Protein AF-A0A813DK72-F1 (afdb_monomer_lite)

Secondary structure (DSSP, 8-state):
-HHHHHHHHHHHHHHHHTS-PPTT-EEEEE-SSEEEEEE---TT-PPEEEE-SS--TTS---EEEE-HHHHHHHSTTS--EEEEEEEPPHHHHHHHHHHTSPP--SSS-PPPPP--SS--EEEEEE-TTSPBPPTT---SSPEEEE--TT--TT----EEETTTTEEE-TTB-PPPSPTHHHHHHHH-GGGGG---TT-SS-HHHHHHHTT-HHHHHHHHHHS---TTPBPTTS-BHHHHHHHTT-HHHHHHHHHHS---HHHHHHHHHHSSS--S-----PPP---PPPP-----------EEE-SS---

Structure (mmCIF, N/CA/C/O backbone):
data_AF-A0A813DK72-F1
#
_entry.id   AF-A0A813DK72-F1
#
loop_
_atom_site.group_PDB
_atom_site.id
_atom_site.type_symbol
_atom_site.label_atom_id
_atom_site.label_alt_id
_atom_site.label_comp_id
_atom_site.label_asym_id
_atom_site.label_entity_id
_atom_site.label_seq_id
_atom_site.pdbx_PDB_ins_code
_atom_site.Cartn_x
_atom_site.Cartn_y
_atom_site.Cartn_z
_atom_site.occupancy
_atom_site.B_iso_or_equiv
_atom_site.auth_seq_id
_atom_site.auth_comp_id
_atom_site.auth_asym_id
_atom_site.auth_atom_id
_atom_site.pdbx_PDB_model_num
ATOM 1 N N . MET A 1 1 ? 2.222 -1.256 22.516 1.00 64.06 1 MET A N 1
ATOM 2 C CA . MET A 1 1 ? 1.921 -0.590 21.228 1.00 64.06 1 MET A CA 1
ATOM 3 C C . MET A 1 1 ? 0.456 -0.192 21.118 1.00 64.06 1 MET A C 1
ATOM 5 O O . MET A 1 1 ? 0.218 0.991 20.942 1.00 64.06 1 MET A O 1
ATOM 9 N N . ALA A 1 2 ? -0.497 -1.117 21.297 1.00 69.50 2 ALA A N 1
ATOM 10 C CA . ALA A 1 2 ? -1.933 -0.809 21.238 1.00 69.50 2 ALA A CA 1
ATOM 11 C C . ALA A 1 2 ? -2.340 0.386 22.126 1.00 69.50 2 ALA A C 1
ATOM 13 O O . ALA A 1 2 ? -2.999 1.296 21.647 1.00 69.50 2 ALA A O 1
ATOM 14 N N . GLU A 1 3 ? -1.853 0.452 23.372 1.00 76.44 3 GLU A N 1
ATOM 15 C CA . GLU A 1 3 ? -2.117 1.591 24.273 1.00 76.44 3 GLU A CA 1
ATOM 16 C C . GLU A 1 3 ? -1.536 2.919 23.758 1.00 76.44 3 GLU A C 1
ATOM 18 O O . GLU A 1 3 ? -2.176 3.959 23.868 1.00 76.44 3 GLU A O 1
ATOM 23 N N . SER A 1 4 ? -0.346 2.887 23.146 1.00 78.69 4 SER A N 1
ATOM 24 C CA . SER A 1 4 ? 0.278 4.081 22.558 1.00 78.69 4 SER A CA 1
ATOM 25 C C . SER A 1 4 ? -0.485 4.554 21.323 1.00 78.69 4 SER A C 1
ATOM 27 O O . SER A 1 4 ? -0.690 5.750 21.161 1.00 78.69 4 SER A O 1
ATOM 29 N N . GLN A 1 5 ? -0.925 3.630 20.466 1.00 78.69 5 GLN A N 1
ATOM 30 C CA . GLN A 1 5 ? -1.713 3.963 19.279 1.00 78.69 5 GLN A CA 1
ATOM 31 C C . GLN A 1 5 ? -3.105 4.464 19.655 1.00 78.69 5 GLN A C 1
ATOM 33 O O . GLN A 1 5 ? -3.590 5.411 19.047 1.00 78.69 5 GLN A O 1
ATOM 38 N N . GLN A 1 6 ? -3.721 3.881 20.684 1.00 80.81 6 GLN A N 1
ATOM 39 C CA . GLN A 1 6 ? -4.996 4.345 21.217 1.00 80.81 6 GLN A CA 1
ATOM 40 C C . GLN A 1 6 ? -4.873 5.749 21.822 1.00 80.81 6 GLN A C 1
ATOM 42 O O . GLN A 1 6 ? -5.746 6.583 21.597 1.00 80.81 6 GLN A O 1
ATOM 47 N N . ALA A 1 7 ? -3.781 6.044 22.534 1.00 83.19 7 ALA A N 1
ATOM 48 C CA . ALA A 1 7 ? -3.508 7.392 23.025 1.00 83.19 7 ALA A CA 1
ATOM 49 C C . ALA A 1 7 ? -3.365 8.396 21.869 1.00 83.19 7 ALA A C 1
ATOM 51 O O . ALA A 1 7 ? -4.012 9.440 21.897 1.00 83.19 7 ALA A O 1
ATOM 52 N N . SER A 1 8 ? -2.606 8.052 20.820 1.00 81.25 8 SER A N 1
ATOM 53 C CA . SER A 1 8 ? -2.487 8.888 19.616 1.00 81.25 8 SER A CA 1
ATOM 54 C C . SER A 1 8 ? -3.822 9.070 18.888 1.00 81.25 8 SER A C 1
ATOM 56 O O . SER A 1 8 ? -4.113 10.164 18.414 1.00 81.25 8 SER A O 1
ATOM 58 N N . ALA A 1 9 ? -4.658 8.030 18.821 1.00 80.12 9 ALA A N 1
ATOM 59 C CA . ALA A 1 9 ? -5.988 8.123 18.227 1.00 80.12 9 ALA A CA 1
ATOM 60 C C . ALA A 1 9 ? -6.904 9.061 19.023 1.00 80.12 9 ALA A C 1
ATOM 62 O O . ALA A 1 9 ? -7.613 9.886 18.450 1.00 80.12 9 ALA A O 1
ATOM 63 N N . PHE A 1 10 ? -6.866 8.963 20.351 1.00 84.69 10 PHE A N 1
ATOM 64 C CA . PHE A 1 10 ? -7.662 9.810 21.229 1.00 84.69 10 PHE A CA 1
ATOM 65 C C . PHE A 1 10 ? -7.209 11.273 21.182 1.00 84.69 10 PHE A C 1
ATOM 67 O O . PHE A 1 10 ? -8.043 12.172 21.094 1.00 84.69 10 PHE A O 1
ATOM 74 N N . GLU A 1 11 ? -5.898 11.521 21.174 1.00 86.12 11 GLU A N 1
ATOM 75 C CA . GLU A 1 11 ? -5.340 12.861 20.976 1.00 86.12 11 GLU A CA 1
ATOM 76 C C . GLU A 1 11 ? -5.773 13.446 19.626 1.00 86.12 11 GLU A C 1
ATOM 78 O O . GLU A 1 11 ? -6.212 14.597 19.558 1.00 86.12 11 GLU A O 1
ATOM 83 N N . ALA A 1 12 ? -5.740 12.632 18.567 1.00 82.88 12 ALA A N 1
ATOM 84 C CA . ALA A 1 12 ? -6.201 13.035 17.248 1.00 82.88 12 ALA A CA 1
ATOM 85 C C . ALA A 1 12 ? -7.681 13.445 17.246 1.00 82.88 12 ALA A C 1
ATOM 87 O O . ALA A 1 12 ? -8.029 14.506 16.726 1.00 82.88 12 ALA A O 1
ATOM 88 N N . LEU A 1 13 ? -8.549 12.661 17.893 1.00 84.12 13 LEU A N 1
ATOM 89 C CA . LEU A 1 13 ? -9.966 13.002 18.053 1.00 84.12 13 LEU A CA 1
ATOM 90 C C . LEU A 1 13 ? -10.166 14.292 18.850 1.00 84.12 13 LEU A C 1
ATOM 92 O O . LEU A 1 13 ? -11.024 15.094 18.489 1.00 84.12 13 LEU A O 1
ATOM 96 N N . GLN A 1 14 ? -9.379 14.529 19.902 1.00 86.62 14 GLN A N 1
ATOM 97 C CA . GLN A 1 14 ? -9.480 15.754 20.700 1.00 86.62 14 GLN A CA 1
ATOM 98 C C . GLN A 1 14 ? -9.093 17.007 19.908 1.00 86.62 14 GLN A C 1
ATOM 100 O O . GLN A 1 14 ? -9.800 18.014 19.979 1.00 86.62 14 GLN A O 1
ATOM 105 N N . GLN A 1 15 ? -8.007 16.950 19.132 1.00 82.00 15 GLN A N 1
ATOM 106 C CA . GLN A 1 15 ? -7.580 18.070 18.283 1.00 82.00 15 GLN A CA 1
ATOM 107 C C . GLN A 1 15 ? -8.631 18.404 17.215 1.00 82.00 15 GLN A C 1
ATOM 109 O O . GLN A 1 15 ? -8.897 19.571 16.914 1.00 82.00 15 GLN A O 1
ATOM 114 N N . VAL A 1 16 ? -9.275 17.370 16.684 1.00 80.50 16 VAL A N 1
ATOM 115 C CA . VAL A 1 16 ? -10.313 17.481 15.661 1.00 80.50 16 VAL A CA 1
ATOM 116 C C . VAL A 1 16 ? -11.652 17.942 16.224 1.00 80.50 16 VAL A C 1
ATOM 118 O O . VAL A 1 16 ? -12.327 18.758 15.605 1.00 80.50 16 VAL A O 1
ATOM 121 N N . ALA A 1 17 ? -12.040 17.495 17.416 1.00 78.75 17 ALA A N 1
ATOM 122 C CA . ALA A 1 17 ? -13.260 17.961 18.070 1.00 78.75 17 ALA A CA 1
ATOM 123 C C . ALA A 1 17 ? -13.241 19.483 18.310 1.00 78.75 17 ALA A C 1
ATOM 125 O O . ALA A 1 17 ? -14.292 20.124 18.306 1.00 78.75 17 ALA A O 1
ATOM 126 N N . ALA A 1 18 ? -12.051 20.070 18.475 1.00 73.44 18 ALA A N 1
ATOM 127 C CA . ALA A 1 18 ? -11.868 21.516 18.577 1.00 73.44 18 ALA A CA 1
ATOM 128 C C . ALA A 1 18 ? -11.971 22.251 17.223 1.00 73.44 18 ALA A C 1
ATOM 130 O O . ALA A 1 18 ? -12.243 23.451 17.197 1.00 73.44 18 ALA A O 1
ATOM 131 N N . THR A 1 19 ? -11.782 21.542 16.108 1.00 67.56 19 THR A N 1
ATOM 132 C CA . THR A 1 19 ? -11.620 22.103 14.761 1.00 67.56 19 THR A CA 1
ATOM 133 C C . THR A 1 19 ? -12.549 21.347 13.814 1.00 67.56 19 THR A C 1
ATOM 135 O O . THR A 1 19 ? -12.144 20.367 13.202 1.00 67.56 19 THR A O 1
ATOM 138 N N . ALA A 1 20 ? -13.827 21.739 13.755 1.00 71.44 20 ALA A N 1
ATOM 139 C CA . ALA A 1 20 ? -14.858 21.040 12.981 1.00 71.44 20 ALA A CA 1
ATOM 140 C C . ALA A 1 20 ? -14.366 20.650 11.570 1.00 71.44 20 ALA A C 1
ATOM 142 O O . ALA A 1 20 ? -14.177 21.522 10.723 1.00 71.44 20 ALA A O 1
ATOM 143 N N . ILE A 1 21 ? -14.157 19.348 11.333 1.00 71.06 21 ILE A N 1
ATOM 144 C CA . ILE A 1 21 ? -13.682 18.832 10.043 1.00 71.06 21 ILE A CA 1
ATOM 145 C C . ILE A 1 21 ? -14.811 18.919 9.012 1.00 71.06 21 ILE A C 1
ATOM 147 O O . ILE A 1 21 ? -15.892 18.368 9.255 1.00 71.06 21 ILE A O 1
ATOM 151 N N . PRO A 1 22 ? -14.578 19.560 7.856 1.00 75.81 22 PRO A N 1
ATOM 152 C CA . PRO A 1 22 ? -15.492 19.515 6.726 1.00 75.81 22 PRO A CA 1
ATOM 153 C C . PRO A 1 22 ? -15.679 18.083 6.195 1.00 75.81 22 PRO A C 1
ATOM 155 O O . PRO A 1 22 ? -14.710 17.326 6.112 1.00 75.81 22 PRO A O 1
ATOM 158 N N . PRO A 1 23 ? -16.891 17.706 5.754 1.00 72.81 23 PRO A N 1
ATOM 159 C CA . PRO A 1 23 ? -17.122 16.414 5.117 1.00 72.81 23 PRO A CA 1
ATOM 160 C C . PRO A 1 23 ? -16.170 16.171 3.940 1.00 72.81 23 PRO A C 1
ATOM 162 O O . PRO A 1 23 ? -16.088 16.984 3.020 1.00 72.81 23 PRO A O 1
ATOM 165 N N . GLY A 1 24 ? -15.479 15.030 3.962 1.00 71.94 24 GLY A N 1
ATOM 166 C CA . GLY A 1 24 ? -14.509 14.636 2.937 1.00 71.94 24 GLY A CA 1
ATOM 167 C C . GLY A 1 24 ? -13.105 15.221 3.093 1.00 71.94 24 GLY A C 1
ATOM 168 O O . GLY A 1 24 ? -12.257 14.949 2.247 1.00 71.94 24 GLY A O 1
ATOM 169 N N . GLU A 1 25 ? -12.831 15.979 4.157 1.00 80.00 25 GLU A N 1
ATOM 170 C CA . GLU A 1 25 ? -11.468 16.380 4.501 1.00 80.00 25 GLU A CA 1
ATOM 171 C C . GLU A 1 25 ? -10.799 15.345 5.418 1.00 80.00 25 GLU A C 1
ATOM 173 O O . GLU A 1 25 ? -11.444 14.648 6.208 1.00 80.00 25 GLU A O 1
ATOM 178 N N . VAL A 1 26 ? -9.480 15.231 5.277 1.00 84.31 26 VAL A N 1
ATOM 179 C CA . VAL A 1 26 ? -8.632 14.315 6.038 1.00 84.31 26 VAL A CA 1
ATOM 180 C C . VAL A 1 26 ? -7.643 15.155 6.824 1.00 84.31 26 VAL A C 1
ATOM 182 O O . VAL A 1 26 ? -6.806 15.840 6.239 1.00 84.31 26 VAL A O 1
ATOM 185 N N . VAL A 1 27 ? -7.725 15.096 8.150 1.00 87.31 27 VAL A N 1
ATOM 186 C CA . VAL A 1 27 ? -6.782 15.803 9.022 1.00 87.31 27 VAL A CA 1
ATOM 187 C C . VAL A 1 27 ? -5.694 14.833 9.436 1.00 87.31 27 VAL A C 1
ATOM 189 O O . VAL A 1 27 ? -5.947 13.897 10.192 1.00 87.31 27 VAL A O 1
ATOM 192 N N . VAL A 1 28 ? -4.483 15.060 8.928 1.00 87.62 28 VAL A N 1
ATOM 193 C CA . VAL A 1 28 ? -3.299 14.258 9.243 1.00 87.62 28 VAL A CA 1
ATOM 194 C C . VAL A 1 28 ? -2.538 14.904 10.395 1.00 87.62 28 VAL A C 1
ATOM 196 O O . VAL A 1 28 ? -2.134 16.063 10.315 1.00 87.62 28 VAL A O 1
ATOM 199 N N . ILE A 1 29 ? -2.317 14.133 11.453 1.00 86.25 29 ILE A N 1
ATOM 200 C CA . ILE A 1 29 ? -1.587 14.523 12.655 1.00 86.25 29 ILE A CA 1
ATOM 201 C C . ILE A 1 29 ? -0.292 13.702 12.684 1.00 86.25 29 ILE A C 1
ATOM 203 O O . ILE A 1 29 ? -0.307 12.509 13.017 1.00 86.25 29 ILE A O 1
ATOM 207 N N . PRO A 1 30 ? 0.837 14.298 12.263 1.00 84.06 30 PRO A N 1
ATOM 208 C CA . PRO A 1 30 ? 2.121 13.621 12.291 1.00 84.06 30 PRO A CA 1
ATOM 209 C C . PRO A 1 30 ? 2.622 13.503 13.734 1.00 84.06 30 PRO A C 1
ATOM 211 O O . PRO A 1 30 ? 2.625 14.478 14.480 1.00 84.06 30 PRO A O 1
ATOM 214 N N . GLY A 1 31 ? 3.088 12.316 14.107 1.00 80.31 31 GLY A N 1
ATOM 215 C CA . GLY A 1 31 ? 3.857 12.071 15.324 1.00 80.31 31 GLY A CA 1
ATOM 216 C C . GLY A 1 31 ? 5.228 11.480 14.996 1.00 80.31 31 GLY A C 1
ATOM 217 O O . GLY A 1 31 ? 5.481 11.037 13.875 1.00 80.31 31 GLY A O 1
ATOM 218 N N . ASP A 1 32 ? 6.117 11.449 15.990 1.00 74.94 32 ASP A N 1
ATOM 219 C CA . ASP A 1 32 ? 7.515 11.031 15.805 1.00 74.94 32 ASP A CA 1
ATOM 220 C C . ASP A 1 32 ? 7.667 9.557 15.386 1.00 74.94 32 ASP A C 1
ATOM 222 O O . ASP A 1 32 ? 8.594 9.209 14.651 1.00 74.94 32 ASP A O 1
ATOM 226 N N . ALA A 1 33 ? 6.758 8.692 15.849 1.00 75.44 33 ALA A N 1
ATOM 227 C CA . ALA A 1 33 ? 6.765 7.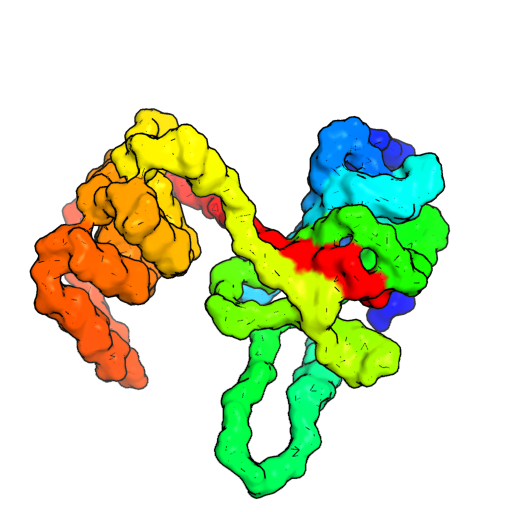247 15.586 1.00 75.44 33 ALA A CA 1
ATOM 228 C C . ALA A 1 33 ? 5.520 6.746 14.830 1.00 75.44 33 ALA A C 1
ATOM 230 O O . ALA A 1 33 ? 5.524 5.641 14.282 1.00 75.44 33 ALA A O 1
ATOM 231 N N . SER A 1 34 ? 4.455 7.546 14.792 1.00 84.19 34 SER A N 1
ATOM 232 C CA . SER A 1 34 ? 3.178 7.186 14.179 1.00 84.19 34 SER A CA 1
ATOM 233 C C . SER A 1 34 ? 2.474 8.411 13.619 1.00 84.19 34 SER A C 1
ATOM 235 O O . SER A 1 34 ? 2.568 9.499 14.175 1.00 84.19 34 SER A O 1
ATOM 237 N N . THR A 1 35 ? 1.707 8.212 12.560 1.00 86.50 35 THR A N 1
ATOM 238 C CA . THR A 1 35 ? 0.822 9.202 11.960 1.00 86.50 35 THR A CA 1
ATOM 239 C C . THR A 1 35 ? -0.610 8.791 12.233 1.00 86.50 35 THR A C 1
ATOM 241 O O . THR A 1 35 ? -1.002 7.666 11.924 1.00 86.50 35 THR A O 1
ATOM 244 N N . ALA A 1 36 ? -1.381 9.699 12.820 1.00 87.50 36 ALA A N 1
ATOM 245 C CA . ALA A 1 36 ? -2.821 9.552 12.940 1.00 87.50 36 ALA A CA 1
ATOM 246 C C . ALA A 1 36 ? -3.488 10.378 11.843 1.00 87.50 36 ALA A C 1
ATOM 248 O O . ALA A 1 36 ? -3.029 11.473 11.525 1.00 87.50 36 ALA A O 1
ATOM 249 N N . ALA A 1 37 ? -4.577 9.887 11.273 1.00 87.44 37 ALA A N 1
ATOM 250 C CA . ALA A 1 37 ? -5.438 10.701 10.441 1.00 87.44 37 ALA A CA 1
ATOM 251 C C . ALA A 1 37 ? -6.888 10.506 10.834 1.00 87.44 37 ALA A C 1
ATOM 253 O O . ALA A 1 37 ? -7.343 9.377 11.019 1.00 87.44 37 ALA A O 1
ATOM 254 N N . VAL A 1 38 ? -7.604 11.617 10.933 1.00 87.38 38 VAL A N 1
ATOM 255 C CA . VAL A 1 38 ? -9.041 11.614 11.163 1.00 87.38 38 VAL A CA 1
ATOM 256 C C . VAL A 1 38 ? -9.731 11.846 9.832 1.00 87.38 38 VAL A C 1
ATOM 258 O O . VAL A 1 38 ? -9.456 12.821 9.134 1.00 87.38 38 VAL A O 1
ATOM 261 N N . MET A 1 39 ? -10.600 10.911 9.474 1.00 87.94 39 MET A N 1
ATOM 262 C CA . MET A 1 39 ? -11.245 10.822 8.173 1.00 87.94 39 MET A CA 1
ATOM 263 C C . MET A 1 39 ? -12.756 10.823 8.364 1.00 87.94 39 MET A C 1
ATOM 265 O O . MET A 1 39 ? -13.280 10.146 9.246 1.00 87.94 39 MET A O 1
ATOM 269 N N . GLN A 1 40 ? -13.472 11.537 7.506 1.00 85.00 40 GLN A N 1
ATOM 270 C CA . GLN A 1 40 ? -14.907 11.331 7.320 1.00 85.00 40 GLN A CA 1
ATOM 271 C C . GLN A 1 40 ? -15.155 10.676 5.967 1.00 85.00 40 GLN A C 1
ATOM 273 O O . GLN A 1 40 ? -14.357 10.830 5.043 1.00 85.00 40 GLN A O 1
ATOM 278 N N . ALA A 1 41 ? -16.269 9.950 5.851 1.00 79.38 41 ALA A N 1
ATOM 279 C CA . ALA A 1 41 ? -16.671 9.358 4.584 1.00 79.38 41 ALA A CA 1
ATOM 280 C C . ALA A 1 41 ? -16.741 10.456 3.498 1.00 79.38 41 ALA A C 1
ATOM 282 O O . ALA A 1 41 ? -17.469 11.440 3.671 1.00 79.38 41 ALA A O 1
ATOM 283 N N . PRO A 1 42 ? -15.974 10.328 2.404 1.00 75.69 42 PRO A N 1
ATOM 284 C CA . PRO A 1 42 ? -15.888 11.370 1.396 1.00 75.69 42 PRO A CA 1
ATOM 285 C C . PRO A 1 42 ? -17.186 11.464 0.598 1.00 75.69 42 PRO A C 1
ATOM 287 O O . PRO A 1 42 ? -17.818 10.459 0.271 1.00 75.69 42 PRO A O 1
ATOM 290 N N . VAL A 1 43 ? -17.578 12.696 0.267 1.00 73.44 43 VAL A N 1
ATOM 291 C CA . VAL A 1 43 ? -18.821 12.982 -0.468 1.00 73.44 43 VAL A CA 1
ATOM 292 C C . VAL A 1 43 ? -18.718 12.548 -1.937 1.00 73.44 43 VAL A C 1
ATOM 294 O O . VAL A 1 43 ? -19.723 12.216 -2.559 1.00 73.44 43 VAL A O 1
ATOM 297 N N . ASP A 1 44 ? -17.507 12.522 -2.495 1.00 80.88 44 ASP A N 1
ATOM 298 C CA . ASP A 1 44 ? -17.226 12.226 -3.904 1.00 80.88 44 ASP A CA 1
ATOM 299 C C . ASP A 1 44 ? -16.813 10.768 -4.169 1.00 80.88 44 ASP A C 1
ATOM 301 O O . ASP A 1 44 ? -16.392 10.440 -5.278 1.00 80.88 44 ASP A O 1
ATOM 305 N N . ASN A 1 45 ? -16.958 9.891 -3.169 1.00 80.88 45 ASN A N 1
ATOM 306 C CA . ASN A 1 45 ? -16.614 8.469 -3.238 1.00 80.88 45 ASN A CA 1
ATOM 307 C C . ASN A 1 45 ? -15.140 8.188 -3.601 1.00 80.88 45 ASN A C 1
ATOM 309 O O . ASN A 1 45 ? -14.818 7.088 -4.051 1.00 80.88 45 ASN A O 1
ATOM 313 N N . LYS A 1 46 ? -14.236 9.161 -3.422 1.00 82.44 46 LYS A N 1
ATOM 314 C CA . LYS A 1 46 ? -12.804 8.946 -3.643 1.00 82.44 46 LYS A CA 1
ATOM 315 C C . LYS A 1 46 ? -12.161 8.221 -2.462 1.00 82.44 46 LYS A C 1
ATOM 317 O O . LYS A 1 46 ? -12.545 8.464 -1.322 1.00 82.44 46 LYS A O 1
ATOM 322 N N . PRO A 1 47 ? -11.177 7.349 -2.703 1.00 84.94 47 PRO A N 1
ATOM 323 C CA . PRO A 1 47 ? -10.429 6.723 -1.626 1.00 84.94 47 PRO A CA 1
ATOM 324 C C . PRO A 1 47 ? -9.562 7.752 -0.887 1.00 84.94 47 PRO A C 1
ATOM 326 O O . PRO A 1 47 ? -9.094 8.734 -1.468 1.00 84.94 47 PRO A O 1
ATOM 329 N N . VAL A 1 48 ? -9.334 7.516 0.403 1.00 85.50 48 VAL A N 1
ATOM 330 C CA . VAL A 1 48 ? -8.449 8.337 1.235 1.00 85.50 48 VAL A CA 1
ATOM 331 C C . VAL A 1 48 ? -7.092 7.661 1.334 1.00 85.50 48 VAL A C 1
ATOM 333 O O . VAL A 1 48 ? -7.009 6.533 1.807 1.00 85.50 48 VAL A O 1
ATOM 336 N N . THR A 1 49 ? -6.030 8.354 0.924 1.00 84.81 49 THR A N 1
ATOM 337 C CA . THR A 1 49 ? -4.650 7.859 1.039 1.00 84.81 49 THR A CA 1
ATOM 338 C C . THR A 1 49 ? -3.928 8.532 2.200 1.00 84.81 49 THR A C 1
ATOM 340 O O . THR A 1 49 ? -3.932 9.757 2.316 1.00 84.81 49 THR A O 1
ATOM 343 N N . LEU A 1 50 ? -3.273 7.731 3.035 1.00 83.56 50 LEU A N 1
ATOM 344 C CA . LEU A 1 50 ? -2.419 8.159 4.134 1.00 83.56 50 LEU A CA 1
ATOM 345 C C . LEU A 1 50 ? -1.026 7.587 3.968 1.00 83.56 50 LEU A C 1
ATOM 347 O O . LEU A 1 50 ? -0.880 6.414 3.655 1.00 83.56 50 LEU A O 1
ATOM 351 N N . SER A 1 51 ? -0.012 8.380 4.279 1.00 82.56 51 SER A N 1
ATOM 352 C CA . SER A 1 51 ? 1.383 7.946 4.249 1.00 82.56 51 SER A CA 1
ATOM 353 C C . SER A 1 51 ? 1.975 7.971 5.650 1.00 82.56 51 SER A C 1
ATOM 355 O O . SER A 1 51 ? 1.585 8.789 6.485 1.00 82.56 51 SER A O 1
ATOM 357 N N . ALA A 1 52 ? 2.918 7.073 5.929 1.00 77.19 52 ALA A N 1
ATOM 358 C CA . ALA A 1 52 ? 3.657 7.096 7.181 1.00 77.19 52 ALA A CA 1
ATOM 359 C C . ALA A 1 52 ? 4.422 8.423 7.283 1.00 77.19 52 ALA A C 1
ATOM 361 O O . ALA A 1 52 ? 4.991 8.905 6.308 1.00 77.19 52 ALA A O 1
ATOM 362 N N . GLY A 1 53 ? 4.444 9.041 8.461 1.00 67.50 53 GLY A N 1
ATOM 363 C CA . GLY A 1 53 ? 5.005 10.386 8.635 1.00 67.50 53 GLY A CA 1
ATOM 364 C C . GLY A 1 53 ? 6.507 10.483 8.366 1.00 67.50 53 GLY A C 1
ATOM 365 O O . GLY A 1 53 ? 7.029 11.580 8.179 1.00 67.50 53 GLY A O 1
ATOM 366 N N . LYS A 1 54 ? 7.212 9.348 8.318 1.00 75.44 54 LYS A N 1
ATOM 367 C CA . LYS A 1 54 ? 8.643 9.279 8.037 1.00 75.44 54 LYS A CA 1
ATOM 368 C C . LYS A 1 54 ? 8.926 8.164 7.039 1.00 75.44 54 LYS A C 1
ATOM 370 O O . LYS A 1 54 ? 8.338 7.090 7.131 1.00 75.44 54 LYS A O 1
ATOM 375 N N . ALA A 1 55 ? 9.838 8.422 6.109 1.00 75.19 55 ALA A N 1
ATOM 376 C CA . ALA A 1 55 ? 10.375 7.380 5.248 1.00 75.19 55 ALA A CA 1
ATOM 377 C C . ALA A 1 55 ? 11.223 6.389 6.062 1.00 75.19 55 ALA A C 1
ATOM 379 O O . ALA A 1 55 ? 11.817 6.750 7.083 1.00 75.19 55 ALA A O 1
ATOM 380 N N . ASP A 1 56 ? 11.292 5.148 5.595 1.00 73.75 56 ASP A N 1
ATOM 381 C CA . ASP A 1 56 ? 12.213 4.150 6.118 1.00 73.75 56 ASP A CA 1
ATOM 382 C C . ASP A 1 56 ? 13.677 4.479 5.758 1.00 73.75 56 ASP A C 1
ATOM 384 O O . ASP A 1 56 ? 13.996 5.493 5.132 1.00 73.75 56 ASP A O 1
ATOM 388 N N . GLU A 1 57 ? 14.597 3.598 6.150 1.00 73.06 57 GLU A N 1
ATOM 389 C CA . GLU A 1 57 ? 16.034 3.739 5.870 1.00 73.06 57 GLU A CA 1
ATOM 390 C C . GLU A 1 57 ? 16.366 3.751 4.368 1.00 73.06 57 GLU A C 1
ATOM 392 O O . GLU A 1 57 ? 17.440 4.207 3.977 1.00 73.06 57 GLU A O 1
ATOM 397 N N . THR A 1 58 ? 15.448 3.281 3.520 1.00 68.50 58 THR A N 1
ATOM 398 C CA . THR A 1 58 ? 15.586 3.280 2.059 1.00 68.50 58 THR A CA 1
ATOM 399 C C . THR A 1 58 ? 15.010 4.540 1.407 1.00 68.50 58 THR A C 1
ATOM 401 O O . THR A 1 58 ? 15.109 4.709 0.191 1.00 68.50 58 THR A O 1
ATOM 404 N N . GLY A 1 59 ? 14.428 5.451 2.197 1.00 75.94 59 GLY A N 1
ATOM 405 C CA . GLY A 1 59 ? 13.726 6.627 1.688 1.00 75.94 59 GLY A CA 1
ATOM 406 C C . GLY A 1 59 ? 12.345 6.299 1.111 1.00 75.94 59 GLY A C 1
ATOM 407 O O . GLY A 1 59 ? 11.785 7.106 0.365 1.00 75.94 59 GLY A O 1
ATOM 408 N N . PHE A 1 60 ? 11.795 5.124 1.430 1.00 78.44 60 PHE A N 1
ATOM 409 C CA . PHE A 1 60 ? 10.450 4.719 1.048 1.00 78.44 60 PHE A CA 1
ATOM 410 C C . PHE A 1 60 ? 9.451 5.035 2.165 1.00 78.44 60 PHE A C 1
ATOM 412 O O . PHE A 1 60 ? 9.691 4.740 3.334 1.00 78.44 60 PHE A O 1
ATOM 419 N N . THR A 1 61 ? 8.307 5.612 1.803 1.00 81.62 61 THR A N 1
ATOM 420 C CA . THR A 1 61 ? 7.241 5.933 2.752 1.00 81.62 61 THR A CA 1
ATOM 421 C C . THR A 1 61 ? 6.058 5.007 2.514 1.00 81.62 61 THR A C 1
ATOM 423 O O . THR A 1 61 ? 5.429 5.113 1.458 1.00 81.62 61 THR A O 1
ATOM 426 N N . PRO A 1 62 ? 5.733 4.121 3.470 1.00 85.62 62 PRO A N 1
ATOM 427 C CA . PRO A 1 62 ? 4.550 3.295 3.363 1.00 85.62 62 PRO A CA 1
ATOM 428 C C . PRO A 1 62 ? 3.280 4.126 3.261 1.00 85.62 62 PRO A C 1
ATOM 430 O O . PRO A 1 62 ? 3.190 5.187 3.879 1.00 85.62 62 PRO A O 1
ATOM 433 N N . ALA A 1 63 ? 2.301 3.627 2.517 1.00 87.19 63 ALA A N 1
ATOM 434 C CA . ALA A 1 63 ? 0.998 4.262 2.388 1.00 87.19 63 ALA A CA 1
ATOM 435 C C . ALA A 1 63 ? -0.139 3.277 2.666 1.00 87.19 63 ALA A C 1
ATOM 437 O O . ALA A 1 63 ? 0.044 2.064 2.638 1.00 87.19 63 ALA A O 1
ATOM 438 N N . VAL A 1 64 ? -1.310 3.804 2.987 1.00 90.00 64 VAL A N 1
ATOM 439 C CA . VAL A 1 64 ? -2.554 3.072 3.191 1.00 90.00 64 VAL A CA 1
ATOM 440 C C . VAL A 1 64 ? -3.643 3.864 2.506 1.00 90.00 64 VAL A C 1
ATOM 442 O O . VAL A 1 64 ? -3.859 5.032 2.810 1.00 90.00 64 VAL A O 1
ATOM 445 N N . GLU A 1 65 ? -4.331 3.224 1.584 1.00 88.94 65 GLU A N 1
ATOM 446 C CA . GLU A 1 65 ? -5.480 3.754 0.892 1.00 88.94 65 GLU A CA 1
ATOM 447 C C . GLU A 1 65 ? -6.738 3.028 1.378 1.00 88.94 65 GLU A C 1
ATOM 449 O O . GLU A 1 65 ? -6.893 1.811 1.254 1.00 88.94 65 GLU A O 1
ATOM 454 N N . VAL A 1 66 ? -7.643 3.801 1.967 1.00 89.38 66 VAL A N 1
ATOM 455 C CA . VAL A 1 66 ? -8.917 3.326 2.493 1.00 89.38 66 VAL A CA 1
ATOM 456 C C . VAL A 1 66 ? -10.015 3.717 1.504 1.00 89.38 66 VAL A C 1
ATOM 458 O O . VAL A 1 66 ? -10.271 4.914 1.327 1.00 89.38 66 VAL A O 1
ATOM 461 N N . PRO A 1 67 ? -10.687 2.748 0.856 1.00 88.56 67 PRO A N 1
ATOM 462 C CA . PRO A 1 67 ? -11.786 3.058 -0.045 1.00 88.56 67 PRO A CA 1
ATOM 463 C C . PRO A 1 67 ? -12.930 3.786 0.661 1.00 88.56 67 PRO A C 1
ATOM 465 O O . PRO A 1 67 ? -13.225 3.544 1.835 1.00 88.56 67 PRO A O 1
ATOM 468 N N . ALA A 1 68 ? -13.639 4.638 -0.079 1.00 87.69 68 ALA A N 1
ATOM 469 C CA . ALA A 1 68 ? -14.790 5.363 0.449 1.00 87.69 68 ALA A CA 1
ATOM 470 C C . ALA A 1 68 ? -15.878 4.419 0.989 1.00 87.69 68 ALA A C 1
ATOM 472 O O . ALA A 1 68 ? -16.473 4.706 2.028 1.00 87.69 68 ALA A O 1
ATOM 473 N N . ALA A 1 69 ? -16.097 3.271 0.336 1.00 87.19 69 ALA A N 1
ATOM 474 C CA . ALA A 1 69 ? -17.052 2.260 0.788 1.00 87.19 69 ALA A CA 1
ATOM 475 C C . ALA A 1 69 ? -16.669 1.668 2.155 1.00 87.19 69 ALA A C 1
ATOM 477 O O . ALA A 1 69 ? -17.538 1.462 2.999 1.00 87.19 69 ALA A O 1
ATOM 478 N N . VAL A 1 70 ? -15.369 1.467 2.405 1.00 88.12 70 VAL A N 1
ATOM 479 C CA . VAL A 1 70 ? -14.850 1.011 3.704 1.00 88.12 70 VAL A CA 1
ATOM 480 C C . VAL A 1 70 ? -15.087 2.069 4.776 1.00 88.12 70 VAL A C 1
ATOM 482 O O . VAL A 1 70 ? -15.588 1.751 5.853 1.00 88.12 70 VAL A O 1
ATOM 485 N N . LEU A 1 71 ? -14.799 3.339 4.474 1.00 88.38 71 LEU A N 1
ATOM 486 C CA . LEU A 1 71 ? -15.085 4.434 5.401 1.00 88.38 71 LEU A CA 1
ATOM 487 C C . LEU A 1 71 ? -16.578 4.538 5.711 1.00 88.38 71 LEU A C 1
ATOM 489 O O . LEU A 1 71 ? -16.921 4.786 6.857 1.00 88.38 71 LEU A O 1
ATOM 493 N N . GLN A 1 72 ? -17.466 4.312 4.741 1.00 87.50 72 GLN A N 1
ATOM 494 C CA . GLN A 1 72 ? -18.916 4.299 4.967 1.00 87.50 72 GLN A CA 1
ATOM 495 C C . GLN A 1 72 ? -19.378 3.116 5.824 1.00 87.50 72 GLN A C 1
ATOM 497 O O . GLN A 1 72 ? -20.297 3.273 6.624 1.00 87.50 72 GLN A O 1
ATOM 502 N N . ASP A 1 73 ? -18.758 1.944 5.668 1.00 86.25 73 ASP A N 1
ATOM 503 C CA . ASP A 1 73 ? -19.070 0.774 6.493 1.00 86.25 73 ASP A CA 1
ATOM 504 C C . ASP A 1 73 ? -18.683 1.011 7.958 1.00 86.25 73 ASP A C 1
ATOM 506 O O . ASP A 1 73 ? -19.413 0.611 8.864 1.00 86.25 73 ASP A O 1
ATOM 510 N N . ILE A 1 74 ? -17.551 1.683 8.184 1.00 87.38 74 ILE A N 1
ATOM 511 C CA . ILE A 1 74 ? -17.014 1.982 9.516 1.00 87.38 74 ILE A CA 1
ATOM 512 C C . ILE A 1 74 ? -17.711 3.193 10.154 1.00 87.38 74 ILE A C 1
ATOM 514 O O . ILE A 1 74 ? -18.034 3.186 11.341 1.00 87.38 74 ILE A O 1
ATOM 518 N N . SER A 1 75 ? -17.956 4.236 9.365 1.00 84.56 75 SER A N 1
ATOM 519 C CA . SER A 1 75 ? -18.567 5.495 9.782 1.00 84.56 75 SER A CA 1
ATOM 520 C C . SER A 1 75 ? -20.079 5.326 9.949 1.00 84.56 75 SER A C 1
ATOM 522 O O . SER A 1 75 ? -20.885 5.743 9.112 1.00 84.56 75 SER A O 1
ATOM 524 N N . ALA A 1 76 ? -20.492 4.708 11.056 1.00 73.69 76 ALA A N 1
ATOM 525 C CA . ALA A 1 76 ? -21.899 4.557 11.403 1.00 73.69 76 ALA A CA 1
ATOM 526 C C . ALA A 1 76 ? -22.561 5.937 11.597 1.00 73.69 76 ALA A C 1
ATOM 528 O O . ALA A 1 76 ? -22.495 6.538 12.668 1.00 73.69 76 ALA A O 1
ATOM 529 N N . GLY A 1 77 ? -23.211 6.445 10.545 1.00 74.19 77 GLY A N 1
ATOM 530 C CA . GLY A 1 77 ? -23.914 7.730 10.566 1.00 74.19 77 GLY A CA 1
ATOM 531 C C . GLY A 1 77 ? -23.054 8.953 10.230 1.00 74.19 77 GLY A C 1
ATOM 532 O O . GLY A 1 77 ? -23.387 10.047 10.675 1.00 74.19 77 GLY A O 1
ATOM 533 N N . GLY A 1 78 ? -21.969 8.794 9.460 1.00 81.00 78 GLY A N 1
ATOM 534 C CA . GLY A 1 78 ? -21.142 9.924 9.002 1.00 81.00 78 GLY A CA 1
ATOM 535 C C . GLY A 1 78 ? -20.169 10.460 10.056 1.00 81.00 78 GLY A C 1
ATOM 536 O O . GLY A 1 78 ? -19.643 11.564 9.928 1.00 81.00 78 GLY A O 1
ATOM 537 N N . LYS A 1 79 ? -19.941 9.686 11.115 1.00 86.88 79 LYS A N 1
ATOM 538 C CA . LYS A 1 79 ? -19.003 10.010 12.184 1.00 86.88 79 LYS A CA 1
ATOM 539 C C . LYS A 1 79 ? -17.535 9.841 11.754 1.00 86.88 79 LYS A C 1
ATOM 541 O O . LYS A 1 79 ? -17.256 9.026 10.872 1.00 86.88 79 LYS A O 1
ATOM 546 N N . PRO A 1 80 ? -16.590 10.585 12.349 1.00 88.19 80 PRO A N 1
ATOM 547 C CA . PRO A 1 80 ? -15.181 10.462 11.998 1.00 88.19 80 PRO A CA 1
ATOM 548 C C . PRO A 1 80 ? -14.610 9.088 12.372 1.00 88.19 80 PRO A C 1
ATOM 550 O O . PRO A 1 80 ? -14.995 8.492 13.372 1.00 88.19 80 PRO A O 1
ATOM 553 N N . VAL A 1 81 ? -13.664 8.619 11.568 1.00 90.94 81 VAL A N 1
ATOM 554 C CA . VAL A 1 81 ? -12.882 7.395 11.765 1.00 90.94 81 VAL A CA 1
ATOM 555 C C . VAL A 1 81 ? -11.423 7.801 11.881 1.00 90.94 81 VAL A C 1
ATOM 557 O O . VAL A 1 81 ? -10.954 8.642 11.111 1.00 90.94 81 VAL A O 1
ATOM 560 N N . VAL A 1 82 ? -10.691 7.211 12.819 1.00 91.56 82 VAL A N 1
ATOM 561 C CA . VAL A 1 82 ? -9.261 7.483 12.986 1.00 91.56 82 VAL A CA 1
ATOM 562 C C . VAL A 1 82 ? -8.456 6.310 12.469 1.00 91.56 82 VAL A C 1
ATOM 564 O O . VAL A 1 82 ? -8.671 5.175 12.877 1.00 91.56 82 VAL A O 1
ATOM 567 N N . LEU A 1 83 ? -7.488 6.579 11.606 1.00 91.75 83 LEU A N 1
ATOM 568 C CA . LEU A 1 83 ? -6.487 5.607 11.193 1.00 91.75 83 LEU A CA 1
ATOM 569 C C . LEU A 1 83 ? -5.144 6.010 11.781 1.00 91.75 83 LEU A C 1
ATOM 571 O O . LEU A 1 83 ? -4.653 7.105 11.520 1.00 91.75 83 LEU A O 1
ATOM 575 N N . VAL A 1 84 ? -4.554 5.127 12.578 1.00 90.31 84 VAL A N 1
ATOM 576 C CA . VAL A 1 84 ? -3.204 5.297 13.112 1.00 90.31 84 VAL A CA 1
ATOM 577 C C . VAL A 1 84 ? -2.286 4.295 12.437 1.00 90.31 84 VAL A C 1
ATOM 579 O O . VAL A 1 84 ? -2.555 3.096 12.431 1.00 90.31 84 VAL A O 1
ATOM 582 N N . MET A 1 85 ? -1.186 4.791 11.888 1.00 90.06 85 MET A N 1
ATOM 583 C CA . MET A 1 85 ? -0.169 3.992 11.222 1.00 90.06 85 MET A CA 1
ATOM 584 C C . MET A 1 85 ? 1.214 4.362 11.754 1.00 90.06 85 MET A C 1
ATOM 586 O O . MET A 1 85 ? 1.522 5.538 11.918 1.00 90.06 85 MET A O 1
ATOM 590 N N . GLY A 1 86 ? 2.078 3.382 12.001 1.00 87.25 86 GLY A N 1
ATOM 591 C CA . GLY A 1 86 ? 3.451 3.637 12.438 1.00 87.25 86 GLY A CA 1
ATOM 592 C C . GLY A 1 86 ? 4.343 2.415 12.301 1.00 87.25 86 GLY A C 1
ATOM 593 O O . GLY A 1 86 ? 3.859 1.283 12.271 1.00 87.25 86 GLY A O 1
ATOM 594 N N . PHE A 1 87 ? 5.652 2.631 12.207 1.00 87.12 87 PHE A N 1
ATOM 595 C CA . PHE A 1 87 ? 6.603 1.522 12.215 1.00 87.12 87 PHE A CA 1
ATOM 596 C C . PHE A 1 87 ? 6.627 0.857 13.587 1.00 87.12 87 PHE A C 1
ATOM 598 O O . PHE A 1 87 ? 6.531 1.527 14.618 1.00 87.12 87 PHE A O 1
ATOM 605 N N . MET A 1 88 ? 6.780 -0.466 13.610 1.00 85.19 88 MET A N 1
ATOM 606 C CA . MET A 1 88 ? 7.010 -1.152 14.876 1.00 85.19 88 MET A CA 1
ATOM 607 C C . MET A 1 88 ? 8.412 -0.806 15.411 1.00 85.19 88 MET A C 1
ATOM 609 O O . MET A 1 88 ? 9.355 -0.708 14.621 1.00 85.19 88 MET A O 1
ATOM 613 N N . PRO A 1 89 ? 8.572 -0.633 16.733 1.00 84.25 89 PRO A N 1
ATOM 614 C CA . PRO A 1 89 ? 9.878 -0.406 17.336 1.00 84.25 89 PRO A CA 1
ATOM 615 C C . PRO A 1 89 ? 10.769 -1.657 17.223 1.00 84.25 89 PRO A C 1
ATOM 617 O O . PRO A 1 89 ? 10.278 -2.789 17.182 1.00 84.25 89 PRO A O 1
ATOM 620 N N . ASP A 1 90 ? 12.088 -1.446 17.137 1.00 82.69 90 ASP A N 1
ATOM 621 C CA . ASP A 1 90 ? 13.074 -2.485 16.782 1.00 82.69 90 ASP A CA 1
ATOM 622 C C . ASP A 1 90 ? 13.106 -3.674 17.772 1.00 82.69 90 ASP A C 1
ATOM 624 O O . ASP A 1 90 ? 13.426 -4.810 17.401 1.00 82.69 90 ASP A O 1
ATOM 628 N N . ASP A 1 91 ? 12.737 -3.440 19.033 1.00 82.81 91 ASP A N 1
ATOM 629 C CA . ASP A 1 91 ? 12.615 -4.472 20.065 1.00 82.81 91 ASP A CA 1
ATOM 630 C C . ASP A 1 91 ? 11.520 -5.494 19.719 1.00 82.81 91 ASP A C 1
ATOM 632 O O . ASP A 1 91 ? 11.727 -6.702 19.842 1.00 82.81 91 ASP A O 1
ATOM 636 N N . MET A 1 92 ? 10.384 -5.028 19.199 1.00 79.00 92 MET A N 1
ATOM 637 C CA . MET A 1 92 ? 9.290 -5.884 18.748 1.00 79.00 92 MET A CA 1
ATOM 638 C C . MET A 1 92 ? 9.598 -6.587 17.428 1.00 79.00 92 MET A C 1
ATOM 640 O O . MET A 1 92 ? 9.206 -7.742 17.254 1.00 79.00 92 MET A O 1
ATOM 644 N N . VAL A 1 93 ? 10.335 -5.937 16.520 1.00 80.62 93 VAL A N 1
ATOM 645 C CA . VAL A 1 93 ? 10.794 -6.573 15.272 1.00 80.62 93 VAL A CA 1
ATOM 646 C C . VAL A 1 93 ? 11.612 -7.825 15.587 1.00 80.62 93 VAL A C 1
ATOM 648 O O . VAL A 1 93 ? 11.401 -8.872 14.982 1.00 80.62 93 VAL A O 1
ATOM 651 N N . SER A 1 94 ? 12.478 -7.753 16.599 1.00 79.12 94 SER A N 1
ATOM 652 C CA . SER A 1 94 ? 13.312 -8.882 17.027 1.00 79.12 94 SER A CA 1
ATOM 653 C C . SER A 1 94 ? 12.487 -10.068 17.553 1.00 79.12 94 SER A C 1
ATOM 655 O O . SER A 1 94 ? 12.813 -11.230 17.294 1.00 79.12 94 SER A O 1
ATOM 657 N N . VAL A 1 95 ? 11.393 -9.790 18.271 1.00 79.44 95 VAL A N 1
ATOM 658 C CA . VAL A 1 95 ? 10.458 -10.818 18.764 1.00 79.44 95 VAL A CA 1
ATOM 659 C C . VAL A 1 95 ? 9.724 -11.486 17.601 1.00 79.44 95 VAL A C 1
ATOM 661 O O . VAL A 1 95 ? 9.612 -12.710 17.562 1.00 79.44 95 VAL A O 1
ATOM 664 N N . LEU A 1 96 ? 9.269 -10.696 16.631 1.00 75.06 96 LEU A N 1
ATOM 665 C CA . LEU A 1 96 ? 8.570 -11.188 15.447 1.00 75.06 96 LEU A CA 1
ATOM 666 C C . LEU A 1 96 ? 9.473 -12.014 14.519 1.00 75.06 96 LEU A C 1
ATOM 668 O O . LEU A 1 96 ? 9.050 -13.049 13.999 1.00 75.06 96 LEU A O 1
ATOM 672 N N . ASP A 1 97 ? 10.728 -11.604 14.346 1.00 75.19 97 ASP A N 1
ATOM 673 C CA . ASP A 1 97 ? 11.719 -12.356 13.569 1.00 75.19 97 ASP A CA 1
ATOM 674 C C . ASP A 1 97 ? 12.021 -13.710 14.241 1.00 75.19 97 ASP A C 1
ATOM 676 O O . ASP A 1 97 ? 12.098 -14.757 13.593 1.00 75.19 97 ASP A O 1
ATOM 680 N N . SER A 1 98 ? 12.052 -13.724 15.578 1.00 74.81 98 SER A N 1
ATOM 681 C CA . SER A 1 98 ? 12.185 -14.954 16.368 1.00 74.81 98 SER A CA 1
ATOM 682 C C . SER A 1 98 ? 10.960 -15.869 16.235 1.00 74.81 98 SER A C 1
ATOM 684 O O . SER A 1 98 ? 11.117 -17.081 16.096 1.00 74.81 98 SER A O 1
ATOM 686 N N . ALA A 1 99 ? 9.745 -15.310 16.223 1.00 68.81 99 ALA A N 1
ATOM 687 C CA . ALA A 1 99 ? 8.497 -16.063 16.060 1.00 68.81 99 ALA A CA 1
ATOM 688 C C . ALA A 1 99 ? 8.304 -16.630 14.641 1.00 68.81 99 ALA A C 1
ATOM 690 O O . ALA A 1 99 ? 7.601 -17.620 14.455 1.00 68.81 99 ALA A O 1
ATOM 691 N N . SER A 1 100 ? 8.972 -16.047 13.644 1.00 64.12 100 SER A N 1
ATOM 692 C CA . SER A 1 100 ? 8.986 -16.535 12.257 1.00 64.12 100 SER A CA 1
ATOM 693 C C . SER A 1 100 ? 9.865 -17.780 12.061 1.00 64.12 100 SER A C 1
ATOM 695 O O . SER A 1 100 ? 9.911 -18.348 10.968 1.00 64.12 100 SER A O 1
ATOM 697 N N . SER A 1 101 ? 10.586 -18.216 13.102 1.00 60.56 101 SER A N 1
ATOM 698 C CA . SER A 1 101 ? 11.464 -19.384 13.041 1.00 60.56 101 SER A CA 1
ATOM 699 C C . SER A 1 101 ? 10.675 -20.686 13.245 1.00 60.56 101 SER A C 1
ATOM 701 O O . SER A 1 101 ? 10.079 -20.872 14.307 1.00 60.56 101 SER A O 1
ATOM 703 N N . PRO A 1 102 ? 10.693 -21.638 12.290 1.00 56.25 102 PRO A N 1
ATOM 704 C CA . PRO A 1 102 ? 10.114 -22.955 12.527 1.00 56.25 102 PRO A CA 1
ATOM 705 C C . PRO A 1 102 ? 10.872 -23.681 13.654 1.00 56.25 102 PRO A C 1
ATOM 707 O O . PRO A 1 102 ? 12.076 -23.452 13.830 1.00 56.25 102 PRO A O 1
ATOM 710 N N . PRO A 1 103 ? 10.216 -24.588 14.405 1.00 55.44 103 PRO A N 1
ATOM 711 C CA . PRO A 1 103 ? 10.886 -25.380 15.428 1.00 55.44 103 PRO A CA 1
ATOM 712 C C . PRO A 1 103 ? 12.036 -26.162 14.787 1.00 55.44 103 PRO A C 1
ATOM 714 O O . PRO A 1 103 ? 11.839 -26.858 13.788 1.00 55.44 103 PRO A O 1
ATOM 717 N N . ALA A 1 104 ? 13.241 -26.009 15.344 1.00 53.12 104 ALA A N 1
ATOM 718 C CA . ALA A 1 104 ? 14.480 -26.571 14.817 1.00 53.12 104 ALA A CA 1
ATOM 719 C C . ALA A 1 104 ? 14.358 -28.091 14.617 1.00 53.12 104 ALA A C 1
ATOM 721 O O . ALA A 1 104 ? 14.551 -28.876 15.542 1.00 53.12 104 ALA A O 1
ATOM 722 N N . SER A 1 105 ? 14.027 -28.509 13.396 1.00 54.94 105 SER A N 1
ATOM 723 C CA . SER A 1 105 ? 14.025 -29.914 13.005 1.00 54.94 105 SER A CA 1
ATOM 724 C C . SER A 1 105 ? 15.410 -30.261 12.452 1.00 54.94 105 SER A C 1
ATOM 726 O O . SER A 1 105 ? 15.837 -29.652 11.472 1.00 54.94 105 SER A O 1
ATOM 728 N N . PRO A 1 106 ? 16.141 -31.216 13.053 1.00 54.78 106 PRO A N 1
ATOM 729 C CA . PRO A 1 106 ? 17.555 -31.445 12.747 1.00 54.78 106 PRO A CA 1
ATOM 730 C C . PRO A 1 106 ? 17.822 -32.226 11.445 1.00 54.78 106 PRO A C 1
ATOM 732 O O . PRO A 1 106 ? 18.963 -32.598 11.189 1.00 54.78 106 PRO A O 1
ATOM 735 N N . LEU A 1 107 ? 16.810 -32.505 10.616 1.00 54.62 107 LEU A N 1
ATOM 736 C CA . LEU A 1 107 ? 16.916 -33.448 9.495 1.00 54.62 107 LEU A CA 1
ATOM 737 C C . LEU A 1 107 ? 16.156 -32.962 8.249 1.00 54.62 107 LEU A C 1
ATOM 739 O O . LEU A 1 107 ? 15.079 -33.457 7.948 1.00 54.62 107 LEU A O 1
ATOM 743 N N . ALA A 1 108 ? 16.718 -31.986 7.536 1.00 51.59 108 ALA A N 1
ATOM 744 C CA . ALA A 1 108 ? 16.573 -31.763 6.089 1.00 51.59 108 ALA A CA 1
ATOM 745 C C . ALA A 1 108 ? 17.337 -30.485 5.715 1.00 51.59 108 ALA A C 1
ATOM 747 O O . ALA A 1 108 ? 17.432 -29.556 6.518 1.00 51.59 108 ALA A O 1
ATOM 748 N N . SER A 1 109 ? 17.854 -30.406 4.487 1.00 56.00 109 SER A N 1
ATOM 749 C CA . SER A 1 109 ? 18.257 -29.142 3.865 1.00 56.00 109 SER A CA 1
ATOM 750 C C . SER A 1 109 ? 17.021 -28.242 3.758 1.00 56.00 109 SER A C 1
ATOM 752 O O . SER A 1 109 ? 16.274 -28.314 2.783 1.00 56.00 109 SER A O 1
ATOM 754 N N . SER A 1 110 ? 16.751 -27.480 4.818 1.00 51.91 110 SER A N 1
ATOM 755 C CA . SER A 1 110 ? 15.582 -26.611 4.910 1.00 51.91 110 SER A CA 1
ATOM 756 C C . SER A 1 110 ? 15.626 -25.575 3.785 1.00 51.91 110 SER A C 1
ATOM 758 O O . SER A 1 110 ? 16.707 -25.041 3.511 1.00 51.91 110 SER A O 1
ATOM 760 N N . PRO A 1 111 ? 14.485 -25.254 3.148 1.00 56.88 111 PRO A N 1
ATOM 761 C CA . PRO A 1 111 ? 14.411 -24.125 2.231 1.00 56.88 111 PRO A CA 1
ATOM 762 C C . PRO A 1 111 ? 14.906 -22.835 2.912 1.00 56.88 111 PRO A C 1
ATOM 764 O O . PRO A 1 111 ? 14.865 -22.733 4.148 1.00 56.88 111 PRO A O 1
ATOM 767 N N . PRO A 1 112 ? 15.410 -21.865 2.124 1.00 59.41 112 PRO A N 1
ATOM 768 C CA . PRO A 1 112 ? 15.907 -20.599 2.646 1.00 59.41 112 PRO A CA 1
ATOM 769 C C . PRO A 1 112 ? 14.839 -19.915 3.501 1.00 59.41 112 PRO A C 1
ATOM 771 O O . PRO A 1 112 ? 13.656 -19.906 3.161 1.00 59.41 112 PRO A O 1
ATOM 774 N N . ARG A 1 113 ? 15.278 -19.373 4.640 1.00 65.00 113 ARG A N 1
ATOM 775 C CA . ARG A 1 113 ? 14.401 -18.745 5.631 1.00 65.00 113 ARG A CA 1
ATOM 776 C C . ARG A 1 113 ? 13.700 -17.537 5.002 1.00 65.00 113 ARG A C 1
ATOM 778 O O . ARG A 1 113 ? 14.392 -16.733 4.368 1.00 65.00 113 ARG A O 1
ATOM 785 N N . PRO A 1 114 ? 12.382 -17.367 5.197 1.00 67.50 114 PRO A N 1
ATOM 786 C CA . PRO A 1 114 ? 11.722 -16.116 4.865 1.00 67.50 114 PRO A CA 1
ATOM 787 C C . PRO A 1 114 ? 12.392 -15.003 5.669 1.00 67.50 114 PRO A C 1
ATOM 789 O O . PRO A 1 114 ? 12.452 -15.071 6.893 1.00 67.50 114 PRO A O 1
ATOM 792 N N . LYS A 1 115 ? 12.954 -14.013 4.978 1.00 76.25 115 LYS A N 1
ATOM 793 C CA . LYS A 1 115 ? 13.495 -12.808 5.602 1.00 76.25 115 LYS A CA 1
ATOM 794 C C . LYS A 1 115 ? 12.517 -11.678 5.340 1.00 76.25 115 LYS A C 1
ATOM 796 O O . LYS A 1 115 ? 12.042 -11.532 4.214 1.00 76.25 115 LYS A O 1
ATOM 801 N N . MET A 1 116 ? 12.245 -10.877 6.362 1.00 77.94 116 MET A N 1
ATOM 802 C CA . MET A 1 116 ? 11.433 -9.677 6.203 1.00 77.94 116 MET A CA 1
ATOM 803 C C . MET A 1 116 ? 12.061 -8.753 5.153 1.00 77.94 116 MET A C 1
ATOM 805 O O . MET A 1 116 ? 13.252 -8.437 5.222 1.00 77.94 116 MET A O 1
ATOM 809 N N . ALA A 1 117 ? 11.265 -8.359 4.159 1.00 77.31 117 ALA A N 1
ATOM 810 C CA . ALA A 1 117 ? 11.709 -7.486 3.073 1.00 77.31 117 ALA A CA 1
ATOM 811 C C . ALA A 1 117 ? 11.698 -5.999 3.470 1.00 77.31 117 ALA A C 1
ATOM 813 O O . ALA A 1 117 ? 12.455 -5.215 2.902 1.00 77.31 117 ALA A O 1
ATOM 814 N N . SER A 1 118 ? 10.878 -5.626 4.457 1.00 80.00 118 SER A N 1
ATOM 815 C CA . SER A 1 118 ? 10.741 -4.266 4.980 1.00 80.00 118 SER A CA 1
ATOM 816 C C . SER A 1 118 ? 10.500 -4.273 6.494 1.00 80.00 118 SER A C 1
ATOM 818 O O . SER A 1 118 ? 10.211 -5.320 7.086 1.00 80.00 118 SER A O 1
ATOM 820 N N . LYS A 1 119 ? 10.641 -3.102 7.134 1.00 84.00 119 LYS A N 1
ATOM 821 C CA . LYS A 1 119 ? 10.270 -2.933 8.545 1.00 84.00 119 LYS A CA 1
ATOM 822 C C . LYS A 1 119 ? 8.757 -3.133 8.700 1.00 84.00 119 LYS A C 1
ATOM 824 O O . LYS A 1 119 ? 8.000 -2.556 7.917 1.00 84.00 119 LYS A O 1
ATOM 829 N N . PRO A 1 120 ? 8.304 -3.916 9.692 1.00 86.25 120 PRO A N 1
ATOM 830 C CA . PRO A 1 120 ? 6.884 -4.146 9.886 1.00 86.25 120 PRO A CA 1
ATOM 831 C C . PRO A 1 120 ? 6.173 -2.860 10.303 1.00 86.25 120 PRO A C 1
ATOM 833 O O . PRO A 1 120 ? 6.707 -2.012 11.027 1.00 86.25 120 PRO A O 1
ATOM 836 N N . LEU A 1 121 ? 4.943 -2.743 9.824 1.00 87.81 121 LEU A N 1
ATOM 837 C CA . LEU A 1 121 ? 4.080 -1.591 10.000 1.00 87.81 121 LEU A CA 1
ATOM 838 C C . LEU A 1 121 ? 2.898 -2.000 10.874 1.00 87.81 121 LEU A C 1
ATOM 840 O O . LEU A 1 121 ? 2.305 -3.055 10.661 1.00 87.81 121 LEU A O 1
ATOM 844 N N . SER A 1 122 ? 2.557 -1.165 11.846 1.00 88.69 122 SER A N 1
ATOM 845 C CA . SER A 1 122 ? 1.338 -1.310 12.629 1.00 88.69 122 SER A CA 1
ATOM 846 C C . SER A 1 122 ? 0.293 -0.335 12.116 1.00 88.69 122 SER A C 1
ATOM 848 O O . SER A 1 122 ? 0.569 0.857 11.966 1.00 88.69 122 SER A O 1
ATOM 850 N N . ILE A 1 123 ? -0.899 -0.854 11.844 1.00 89.44 123 ILE A N 1
ATOM 851 C CA . ILE A 1 123 ? -2.037 -0.113 11.311 1.00 89.44 123 ILE A CA 1
ATOM 852 C C . ILE A 1 123 ? -3.226 -0.418 12.213 1.00 89.44 123 ILE A C 1
ATOM 854 O O . ILE A 1 123 ? -3.489 -1.575 12.531 1.00 89.44 123 ILE A O 1
ATOM 858 N N . THR A 1 124 ? -3.941 0.607 12.659 1.00 89.19 124 THR A N 1
ATOM 859 C CA . THR A 1 124 ? -5.124 0.427 13.503 1.00 89.19 124 THR A CA 1
ATOM 860 C C . THR A 1 124 ? -6.184 1.448 13.136 1.00 89.19 124 THR A C 1
ATOM 862 O O . THR A 1 124 ? -5.901 2.640 13.031 1.00 89.19 124 THR A O 1
ATOM 865 N N . LEU A 1 125 ? -7.409 0.964 12.945 1.00 89.81 125 LEU A N 1
ATOM 866 C CA . LEU A 1 125 ? -8.591 1.785 12.722 1.00 89.81 125 LEU A CA 1
ATOM 867 C C . LEU A 1 125 ? -9.379 1.898 14.025 1.00 89.81 125 LEU A C 1
ATOM 869 O O . LEU A 1 125 ? -9.620 0.893 14.698 1.00 89.81 125 LEU A O 1
ATOM 873 N N . PHE A 1 126 ? -9.798 3.115 14.344 1.00 90.38 126 PHE A N 1
ATOM 874 C CA . PHE A 1 126 ? -10.628 3.440 15.491 1.00 90.38 126 PHE A CA 1
ATOM 875 C C . PHE A 1 126 ? -11.903 4.153 15.042 1.00 90.38 126 PHE A C 1
ATOM 877 O O . PHE A 1 126 ? -11.898 4.901 14.061 1.00 90.38 126 PHE A O 1
ATOM 884 N N . ASP A 1 127 ? -12.986 3.926 15.773 1.00 90.00 127 ASP A N 1
ATOM 885 C CA . ASP A 1 127 ? -14.240 4.659 15.619 1.00 90.00 127 ASP A CA 1
ATOM 886 C C . ASP A 1 127 ? -14.155 6.093 16.187 1.00 90.00 127 ASP A C 1
ATOM 888 O O . ASP A 1 127 ? -13.099 6.563 16.625 1.00 90.00 127 ASP A O 1
ATOM 892 N N . ASP A 1 128 ? -15.286 6.802 16.188 1.00 87.38 128 ASP A N 1
ATOM 893 C CA . ASP A 1 128 ? -15.402 8.170 16.702 1.00 87.38 128 ASP A CA 1
ATOM 894 C C . ASP A 1 128 ? -15.232 8.283 18.224 1.00 87.38 128 ASP A C 1
ATOM 896 O O . ASP A 1 128 ? -15.052 9.381 18.749 1.00 87.38 128 ASP A O 1
ATOM 900 N N . GLU A 1 129 ? -15.276 7.155 18.933 1.00 87.75 129 GLU A N 1
ATOM 901 C CA . GLU A 1 129 ? -15.054 7.060 20.374 1.00 87.75 129 GLU A CA 1
ATOM 902 C C . GLU A 1 129 ? -13.602 6.665 20.704 1.00 87.75 129 GLU A C 1
ATOM 904 O O . GLU A 1 129 ? -13.246 6.537 21.879 1.00 87.75 129 GLU A O 1
ATOM 909 N N . GLY A 1 130 ? -12.752 6.470 19.689 1.00 87.38 130 GLY A N 1
ATOM 910 C CA . GLY A 1 130 ? -11.371 6.025 19.855 1.00 87.38 130 GLY A CA 1
ATOM 911 C C . GLY A 1 130 ? -11.255 4.547 20.234 1.00 87.38 130 GLY A C 1
ATOM 912 O O . GLY A 1 130 ? -10.241 4.133 20.805 1.00 87.38 130 GLY A O 1
ATOM 913 N N . LYS A 1 131 ? -12.284 3.739 19.958 1.00 88.62 131 LYS A N 1
ATOM 914 C CA . LYS A 1 131 ? -12.254 2.288 20.162 1.00 88.62 131 LYS A CA 1
ATOM 915 C C . LYS A 1 131 ? -11.849 1.587 18.869 1.00 88.62 131 LYS A C 1
ATOM 917 O O . LYS A 1 131 ? -12.266 2.008 17.793 1.00 88.62 131 LYS A O 1
ATOM 922 N N . PRO A 1 132 ? -11.040 0.517 18.952 1.00 87.81 132 PRO A N 1
ATOM 923 C CA . PRO A 1 132 ? -10.683 -0.257 17.774 1.00 87.81 132 PRO A CA 1
ATOM 924 C C . PRO A 1 132 ? -11.932 -0.885 17.151 1.00 87.81 132 PRO A C 1
ATOM 926 O O . PRO A 1 132 ? -12.899 -1.194 17.856 1.00 87.81 132 PRO A O 1
ATOM 929 N N . LEU A 1 133 ? -11.894 -1.101 15.836 1.00 85.44 133 LEU A N 1
ATOM 930 C CA . LEU A 1 133 ? -13.012 -1.715 15.124 1.00 85.44 133 LEU A CA 1
ATOM 931 C C . LEU A 1 133 ? -13.391 -3.085 15.709 1.00 85.44 133 LEU A C 1
ATOM 933 O O . LEU A 1 133 ? -12.520 -3.847 16.143 1.00 85.44 133 LEU A O 1
ATOM 937 N N . PRO A 1 134 ? -14.691 -3.431 15.715 1.00 82.94 134 PRO A N 1
ATOM 938 C CA . PRO A 1 134 ? -15.137 -4.723 16.203 1.00 82.94 134 PRO A CA 1
ATOM 939 C C . PRO A 1 134 ? -14.563 -5.855 15.346 1.00 82.94 134 PRO A C 1
ATOM 941 O O . PRO A 1 134 ? -14.592 -5.815 14.114 1.00 82.94 134 PRO A O 1
ATOM 944 N N . LYS A 1 135 ? -14.083 -6.905 16.017 1.00 78.44 135 LYS A N 1
ATOM 945 C CA . LYS A 1 135 ? -13.553 -8.107 15.364 1.00 78.44 135 LYS A CA 1
ATOM 946 C C . LYS A 1 135 ? -14.587 -8.740 14.433 1.00 78.44 135 LYS A C 1
ATOM 948 O O . LYS A 1 135 ? -15.766 -8.839 14.777 1.00 78.44 135 LYS A O 1
ATOM 953 N N . GLY A 1 136 ? -14.130 -9.223 13.277 1.00 76.62 136 GLY A N 1
ATOM 954 C CA . GLY A 1 136 ? -14.984 -9.924 12.313 1.00 76.62 136 GLY A CA 1
ATOM 955 C C . GLY A 1 136 ? -15.905 -9.009 11.501 1.00 76.62 136 GLY A C 1
ATOM 956 O O . GLY A 1 136 ? -16.804 -9.502 10.814 1.00 76.62 136 GLY A O 1
ATOM 957 N N . MET A 1 137 ? -15.685 -7.691 11.549 1.00 82.94 137 MET A N 1
ATOM 958 C CA . MET A 1 137 ? -16.342 -6.751 10.650 1.00 82.94 137 MET A CA 1
ATOM 959 C C . MET A 1 137 ? -16.031 -7.114 9.193 1.00 82.94 137 MET A C 1
ATOM 961 O O . MET A 1 137 ? -14.875 -7.294 8.805 1.00 82.94 137 MET A O 1
ATOM 965 N N . LYS A 1 138 ? -17.080 -7.245 8.378 1.00 82.06 138 LYS A N 1
ATOM 966 C CA . LYS A 1 138 ? -16.949 -7.480 6.938 1.00 82.06 138 LYS A CA 1
ATOM 967 C C . LYS A 1 138 ? -16.949 -6.141 6.221 1.00 82.06 138 LYS A C 1
ATOM 969 O O . LYS A 1 138 ? -17.968 -5.458 6.217 1.00 82.06 138 LYS A O 1
ATOM 974 N N . LEU A 1 139 ? -15.818 -5.801 5.618 1.00 85.00 139 LEU A N 1
ATOM 975 C CA . LEU A 1 139 ? -15.701 -4.648 4.735 1.00 85.00 139 LEU A CA 1
ATOM 976 C C . LEU A 1 139 ? -16.264 -5.004 3.354 1.00 85.00 139 LEU A C 1
ATOM 978 O O . LEU A 1 139 ? -16.086 -6.131 2.892 1.00 85.00 139 LEU A O 1
ATOM 982 N N . LYS A 1 140 ? -16.955 -4.074 2.690 1.00 83.31 140 LYS A N 1
ATOM 983 C CA . LYS A 1 140 ? -17.428 -4.282 1.308 1.00 83.31 140 LYS A CA 1
ATOM 984 C C . LYS A 1 140 ? -16.296 -4.300 0.289 1.00 83.31 140 LYS A C 1
ATOM 986 O O . LYS A 1 140 ? -16.392 -4.992 -0.720 1.00 83.31 140 LYS A O 1
ATOM 991 N N . GLU A 1 141 ? -15.248 -3.535 0.560 1.00 84.88 141 GLU A N 1
ATOM 992 C CA . GLU A 1 141 ? -14.086 -3.371 -0.303 1.00 84.88 141 GLU A CA 1
ATOM 993 C C . GLU A 1 141 ? -12.801 -3.575 0.500 1.00 84.88 141 GLU A C 1
ATOM 995 O O . GLU A 1 141 ? -12.804 -3.428 1.726 1.00 84.88 141 GLU A O 1
ATOM 1000 N N . PRO A 1 142 ? -11.700 -3.942 -0.166 1.00 86.75 142 PRO A N 1
ATOM 1001 C CA . PRO A 1 142 ? -10.446 -4.161 0.519 1.00 86.75 142 PRO A CA 1
ATOM 1002 C C . PRO A 1 142 ? -9.678 -2.867 0.799 1.00 86.75 142 PRO A C 1
ATOM 1004 O O . PRO A 1 142 ? -9.651 -1.965 -0.032 1.00 86.75 142 PRO A O 1
ATOM 1007 N N . ILE A 1 143 ? -8.973 -2.801 1.930 1.00 88.62 143 ILE A N 1
ATOM 1008 C CA . ILE A 1 143 ? -8.031 -1.704 2.208 1.00 88.62 143 ILE A CA 1
ATOM 1009 C C . ILE A 1 143 ? -6.748 -1.947 1.420 1.00 88.62 143 ILE A C 1
ATOM 1011 O O . ILE A 1 143 ? -6.207 -3.049 1.469 1.00 88.62 143 ILE A O 1
ATOM 1015 N N . LEU A 1 144 ? -6.260 -0.929 0.718 1.00 88.25 144 LEU A N 1
ATOM 1016 C CA . LEU A 1 144 ? -5.023 -0.966 -0.051 1.00 88.25 144 LEU A CA 1
ATOM 1017 C C . LEU A 1 144 ? -3.848 -0.474 0.824 1.00 88.25 144 LEU A C 1
ATOM 1019 O O . LEU A 1 144 ? -3.965 0.533 1.502 1.00 88.25 144 LEU A O 1
ATOM 1023 N N . LEU A 1 145 ? -2.706 -1.156 0.847 1.00 87.88 145 LEU A N 1
ATOM 1024 C CA . LEU A 1 145 ? -1.493 -0.812 1.600 1.00 87.88 145 LEU A CA 1
ATOM 1025 C C . LEU A 1 145 ? -0.349 -0.583 0.617 1.00 87.88 145 LEU A C 1
ATOM 1027 O O . LEU A 1 145 ? -0.377 -1.097 -0.477 1.00 87.88 145 LEU A O 1
ATOM 1031 N N . THR A 1 146 ? 0.728 0.085 0.976 1.00 84.81 146 THR A N 1
ATOM 1032 C CA . THR A 1 146 ? 1.917 0.227 0.129 1.00 84.81 146 THR A CA 1
ATOM 1033 C C . THR A 1 146 ? 3.117 0.053 1.013 1.00 84.81 146 THR A C 1
ATOM 1035 O O . THR A 1 146 ? 3.462 0.965 1.747 1.00 84.81 146 THR A O 1
ATOM 1038 N N . LEU A 1 147 ? 3.745 -1.119 0.992 1.00 82.44 147 LEU A N 1
ATOM 1039 C CA . LEU A 1 147 ? 4.778 -1.440 1.981 1.00 82.44 147 LEU A CA 1
ATOM 1040 C C . LEU A 1 147 ? 6.210 -1.327 1.454 1.00 82.44 147 LEU A C 1
ATOM 1042 O O . LEU A 1 147 ? 7.136 -1.233 2.254 1.00 82.44 147 LEU A O 1
ATOM 1046 N N . GLN A 1 148 ? 6.405 -1.348 0.135 1.00 75.56 148 GLN A N 1
ATOM 1047 C CA . GLN A 1 148 ? 7.723 -1.250 -0.489 1.00 75.56 148 GLN A CA 1
ATOM 1048 C C . GLN A 1 148 ? 7.586 -0.868 -1.969 1.00 75.56 148 GLN A C 1
ATOM 1050 O O . GLN A 1 148 ? 6.642 -1.310 -2.626 1.00 75.56 148 GLN A O 1
ATOM 1055 N N . ARG A 1 149 ? 8.556 -0.125 -2.519 1.00 66.19 149 ARG A N 1
ATOM 1056 C CA . ARG A 1 149 ? 8.732 -0.012 -3.979 1.00 66.19 149 ARG A CA 1
ATOM 1057 C C . ARG A 1 149 ? 9.344 -1.294 -4.539 1.00 66.19 149 ARG A C 1
ATOM 1059 O O . ARG A 1 149 ? 10.304 -1.811 -3.972 1.00 66.19 149 ARG A O 1
ATOM 1066 N N . ASN A 1 150 ? 8.837 -1.765 -5.677 1.00 64.00 150 ASN A N 1
ATOM 1067 C CA . ASN A 1 150 ? 9.427 -2.866 -6.447 1.00 64.00 150 ASN A CA 1
ATOM 1068 C C . ASN A 1 150 ? 9.625 -4.156 -5.633 1.00 64.00 150 ASN A C 1
ATOM 1070 O O . ASN A 1 150 ? 10.661 -4.820 -5.731 1.00 64.00 150 ASN A O 1
ATOM 1074 N N . ALA A 1 151 ? 8.632 -4.521 -4.815 1.00 70.06 151 ALA A N 1
ATOM 1075 C CA . ALA A 1 151 ? 8.657 -5.779 -4.079 1.00 70.06 151 ALA A CA 1
ATOM 1076 C C . ALA A 1 151 ? 8.904 -6.950 -5.047 1.00 70.06 151 ALA A C 1
ATOM 1078 O O . ALA A 1 151 ? 8.222 -7.080 -6.068 1.00 70.06 151 ALA A O 1
ATOM 1079 N N . SER A 1 152 ? 9.882 -7.809 -4.738 1.00 70.06 152 SER A N 1
ATOM 1080 C CA . SER A 1 152 ? 10.245 -8.936 -5.612 1.00 70.06 152 SER A CA 1
ATOM 1081 C C . SER A 1 152 ? 9.025 -9.807 -5.949 1.00 70.06 152 SER A C 1
ATOM 1083 O O . SER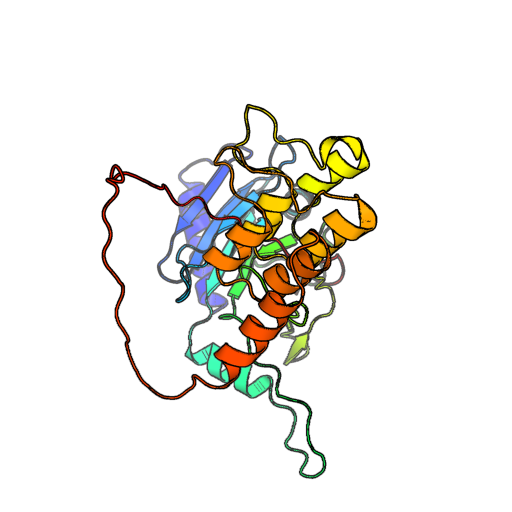 A 1 152 ? 8.080 -9.880 -5.164 1.00 70.06 152 SER A O 1
ATOM 1085 N N . ALA A 1 153 ? 9.018 -10.496 -7.094 1.00 67.69 153 ALA A N 1
ATOM 1086 C CA . ALA A 1 153 ? 7.887 -11.344 -7.500 1.00 67.69 153 ALA A CA 1
ATOM 1087 C C . ALA A 1 153 ? 7.517 -12.414 -6.446 1.00 67.69 153 ALA A C 1
ATOM 1089 O O . ALA 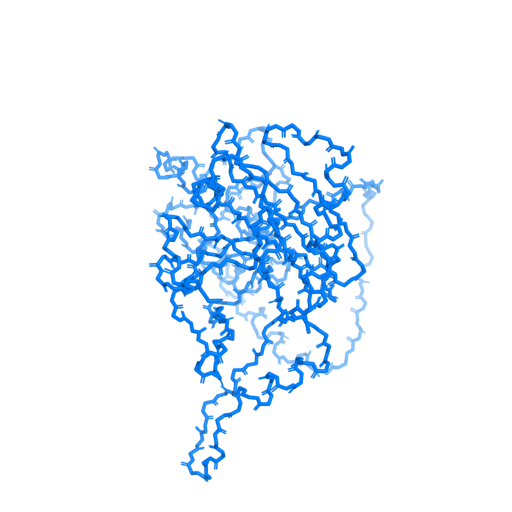A 1 153 ? 6.352 -12.774 -6.320 1.00 67.69 153 ALA A O 1
ATOM 1090 N N . GLY A 1 154 ? 8.495 -12.868 -5.649 1.00 73.50 154 GLY A N 1
ATOM 1091 C CA . GLY A 1 154 ? 8.295 -13.817 -4.547 1.00 73.50 154 GLY A CA 1
ATOM 1092 C C . GLY A 1 154 ? 7.964 -13.188 -3.187 1.00 73.50 154 GLY A C 1
ATOM 1093 O O . GLY A 1 154 ? 7.766 -13.921 -2.220 1.00 73.50 154 GLY A O 1
ATOM 1094 N N . ALA A 1 155 ? 7.919 -11.858 -3.076 1.00 80.75 155 ALA A N 1
ATOM 1095 C CA . ALA A 1 155 ? 7.537 -11.192 -1.837 1.00 80.75 155 ALA A CA 1
ATOM 1096 C C . ALA A 1 155 ? 6.042 -11.394 -1.570 1.00 80.75 155 ALA A C 1
ATOM 1098 O O . ALA A 1 155 ? 5.201 -11.144 -2.436 1.00 80.75 155 ALA A O 1
ATOM 1099 N N . THR A 1 156 ? 5.728 -11.823 -0.351 1.00 83.25 156 THR A N 1
ATOM 1100 C CA . THR A 1 156 ? 4.358 -12.002 0.132 1.00 83.25 156 THR A CA 1
ATOM 1101 C C . THR A 1 156 ? 4.140 -11.080 1.321 1.00 83.25 156 THR A C 1
ATOM 1103 O O . THR A 1 156 ? 5.016 -10.958 2.177 1.00 83.25 156 THR A O 1
ATOM 1106 N N . CYS A 1 157 ? 2.987 -10.420 1.359 1.00 85.94 157 CYS A N 1
ATOM 1107 C CA . CYS A 1 157 ? 2.570 -9.643 2.515 1.00 85.94 157 CYS A CA 1
ATOM 1108 C C . CYS A 1 157 ? 1.883 -10.575 3.520 1.00 85.94 157 CYS A C 1
ATOM 1110 O O . CYS A 1 157 ? 1.083 -11.424 3.135 1.00 85.94 157 CYS A O 1
ATOM 1112 N N . ALA A 1 158 ? 2.208 -10.409 4.796 1.00 87.69 158 ALA A N 1
ATOM 1113 C CA . ALA A 1 158 ? 1.624 -11.150 5.903 1.00 87.69 158 ALA A CA 1
ATOM 1114 C C . ALA A 1 158 ? 1.315 -10.178 7.042 1.00 87.69 158 ALA A C 1
ATOM 1116 O O . ALA A 1 158 ? 1.941 -9.122 7.151 1.00 87.69 158 ALA A O 1
ATOM 1117 N N . PHE A 1 159 ? 0.376 -10.551 7.899 1.00 87.62 159 PHE A N 1
ATOM 1118 C CA . PHE A 1 159 ? 0.054 -9.827 9.123 1.00 87.62 159 PHE A CA 1
ATOM 1119 C C . PHE A 1 159 ? 0.183 -10.761 10.324 1.00 87.62 159 PHE A C 1
ATOM 1121 O O . PHE A 1 159 ? 0.177 -11.986 10.186 1.00 87.62 159 PHE A O 1
ATOM 1128 N N . TRP A 1 160 ? 0.353 -10.177 11.505 1.00 84.44 160 TRP A N 1
ATOM 1129 C CA . TRP A 1 160 ? 0.412 -10.939 12.743 1.00 84.44 160 TRP A CA 1
ATOM 1130 C C . TRP A 1 160 ? -1.007 -11.207 13.247 1.00 84.44 160 TRP A C 1
ATOM 1132 O O . TRP A 1 160 ? -1.685 -10.285 13.700 1.00 84.44 160 TRP A O 1
ATOM 1142 N N . ASP A 1 161 ? -1.445 -12.461 13.186 1.00 82.44 161 ASP A N 1
ATOM 1143 C CA . ASP A 1 161 ? -2.696 -12.889 13.799 1.00 82.44 161 ASP A CA 1
ATOM 1144 C C . ASP A 1 161 ? -2.469 -13.070 15.305 1.00 82.44 161 ASP A C 1
ATOM 1146 O O . ASP A 1 161 ? -1.762 -13.974 15.761 1.00 82.44 161 ASP A O 1
ATOM 1150 N N . VAL A 1 162 ? -3.065 -12.172 16.089 1.00 77.50 162 VAL A N 1
ATOM 1151 C CA . VAL A 1 162 ? -2.944 -12.157 17.551 1.00 77.50 162 VAL A CA 1
ATOM 1152 C C . VAL A 1 162 ? -3.617 -13.375 18.191 1.00 77.50 162 VAL A C 1
ATOM 1154 O O . VAL A 1 162 ? -3.158 -13.829 19.238 1.00 77.50 162 VAL A O 1
ATOM 1157 N N . GLU A 1 163 ? -4.686 -13.908 17.594 1.00 77.00 163 GLU A N 1
ATOM 1158 C CA . GLU A 1 163 ? -5.421 -15.060 18.129 1.00 77.00 163 GLU A CA 1
ATOM 1159 C C . GLU A 1 163 ? -4.688 -16.365 17.833 1.00 77.00 163 GLU A C 1
ATOM 1161 O O . GLU A 1 163 ? -4.534 -17.203 18.724 1.00 77.00 163 GLU A O 1
ATOM 1166 N N . ALA A 1 164 ? -4.182 -16.510 16.608 1.00 79.81 164 ALA A N 1
ATOM 1167 C CA . ALA A 1 164 ? -3.347 -17.646 16.238 1.00 79.81 164 ALA A CA 1
ATOM 1168 C C . ALA A 1 164 ? -1.935 -17.564 16.845 1.00 79.81 164 ALA A C 1
ATOM 1170 O O . ALA A 1 164 ? -1.241 -18.578 16.930 1.00 79.81 164 ALA A O 1
ATOM 1171 N N . GLY A 1 165 ? -1.497 -16.368 17.258 1.00 81.19 165 GLY A N 1
ATOM 1172 C CA . GLY A 1 165 ? -0.132 -16.113 17.715 1.00 81.19 165 GLY A CA 1
ATOM 1173 C C . GLY A 1 165 ? 0.903 -16.404 16.627 1.00 81.19 165 GLY A C 1
ATOM 1174 O O . GLY A 1 165 ? 1.986 -16.907 16.931 1.00 81.19 165 GLY A O 1
ATOM 1175 N N . ALA A 1 166 ? 0.545 -16.161 15.365 1.00 82.56 166 ALA A N 1
ATOM 1176 C CA . ALA A 1 166 ? 1.326 -16.554 14.200 1.00 82.56 166 ALA A CA 1
ATOM 1177 C C . ALA A 1 166 ? 1.153 -15.565 13.041 1.00 82.56 166 ALA A C 1
ATOM 1179 O O . ALA A 1 166 ? 0.173 -14.827 12.959 1.00 82.56 166 ALA A O 1
ATOM 1180 N N . TRP A 1 167 ? 2.100 -15.581 12.105 1.00 83.31 167 TRP A N 1
ATOM 1181 C CA . TRP A 1 167 ? 1.948 -14.870 10.839 1.00 83.31 167 TRP A CA 1
ATOM 1182 C C . TRP A 1 167 ? 0.887 -15.538 9.968 1.00 83.31 167 TRP A C 1
ATOM 1184 O O . TRP A 1 167 ? 0.939 -16.748 9.742 1.00 83.31 167 TRP A O 1
ATOM 1194 N N . SER A 1 168 ? -0.025 -14.734 9.431 1.00 84.69 168 SER A N 1
ATOM 1195 C CA . SER A 1 168 ? -1.041 -15.163 8.479 1.00 84.69 168 SER A CA 1
ATOM 1196 C C . SER A 1 168 ? -0.934 -14.376 7.175 1.00 84.69 168 SER A C 1
ATOM 1198 O O . SER A 1 168 ? -0.565 -13.202 7.148 1.00 84.69 168 SER A O 1
ATOM 1200 N N . VAL A 1 169 ? -1.249 -15.056 6.077 1.00 87.25 169 VAL A N 1
ATOM 1201 C CA . VAL A 1 169 ? -1.424 -14.471 4.737 1.00 87.25 169 VAL A CA 1
ATOM 1202 C C . VAL A 1 169 ? -2.890 -14.522 4.299 1.00 87.25 169 VAL A C 1
ATOM 1204 O O . VAL A 1 169 ? -3.231 -14.085 3.204 1.00 87.25 169 VAL A O 1
ATOM 1207 N N . GLU A 1 170 ? -3.763 -15.096 5.128 1.00 84.94 170 GLU A N 1
ATOM 1208 C CA . GLU A 1 170 ? -5.175 -15.268 4.808 1.00 84.94 170 GLU A CA 1
ATOM 1209 C C . GLU A 1 170 ? -5.865 -13.903 4.693 1.00 84.94 170 GLU A C 1
ATOM 1211 O O . GLU A 1 170 ? -5.705 -13.041 5.545 1.00 84.94 170 GLU A O 1
ATOM 1216 N N . GLY A 1 171 ? -6.587 -13.666 3.597 1.00 80.81 171 GLY A N 1
ATOM 1217 C CA . GLY A 1 171 ? -7.208 -12.362 3.327 1.00 80.81 171 GLY A CA 1
ATOM 1218 C C . GLY A 1 171 ? -6.257 -11.294 2.768 1.00 80.81 171 GLY A C 1
ATOM 1219 O O . GLY A 1 171 ? -6.720 -10.242 2.327 1.00 80.81 171 GLY A O 1
ATOM 1220 N N . VAL A 1 172 ? -4.948 -11.560 2.688 1.00 84.19 172 VAL A N 1
ATOM 1221 C CA . VAL A 1 172 ? -3.977 -10.653 2.064 1.00 84.19 172 VAL A CA 1
ATOM 1222 C C . VAL A 1 172 ? -3.658 -11.126 0.653 1.00 84.19 172 VAL A C 1
ATOM 1224 O O . VAL A 1 172 ? -3.161 -12.230 0.440 1.00 84.19 172 VAL A O 1
ATOM 1227 N N . THR A 1 173 ? -3.901 -10.269 -0.336 1.00 83.81 173 THR A N 1
ATOM 1228 C CA . THR A 1 173 ? -3.576 -10.572 -1.731 1.00 83.81 173 THR A CA 1
ATOM 1229 C C . THR A 1 173 ? -2.753 -9.458 -2.342 1.00 83.81 173 THR A C 1
ATOM 1231 O O . THR A 1 173 ? -3.074 -8.277 -2.211 1.00 83.81 173 THR A O 1
ATOM 1234 N N . ARG A 1 174 ? -1.694 -9.835 -3.059 1.00 82.31 174 ARG A N 1
ATOM 1235 C CA . ARG A 1 174 ? -0.918 -8.880 -3.843 1.00 82.31 174 ARG A CA 1
ATOM 1236 C C . ARG A 1 174 ? -1.799 -8.309 -4.949 1.00 82.31 174 ARG A C 1
ATOM 1238 O O . ARG A 1 174 ? -2.265 -9.052 -5.809 1.00 82.31 174 ARG A O 1
ATOM 1245 N N . VAL A 1 175 ? -1.987 -6.995 -4.929 1.00 74.62 175 VAL A N 1
ATOM 1246 C CA . VAL A 1 175 ? -2.575 -6.264 -6.050 1.00 74.62 175 VAL A CA 1
ATOM 1247 C C . VAL A 1 175 ? -1.430 -5.795 -6.916 1.00 74.62 175 VAL A C 1
ATOM 1249 O O . VAL A 1 175 ? -0.456 -5.237 -6.420 1.00 74.62 175 VAL A O 1
ATOM 1252 N N . GLN A 1 176 ? -1.500 -6.099 -8.205 1.00 61.59 176 GLN A N 1
ATOM 1253 C CA . GLN A 1 176 ? -0.591 -5.486 -9.159 1.00 61.59 176 GLN A CA 1
ATOM 1254 C C . GLN A 1 176 ? -0.965 -4.000 -9.223 1.00 61.59 176 GLN A C 1
ATOM 1256 O O . GLN A 1 176 ? -2.137 -3.685 -9.442 1.00 61.59 176 GLN A O 1
ATOM 1261 N N . SER A 1 177 ? -0.001 -3.113 -8.946 1.00 49.03 177 SER A N 1
ATOM 1262 C CA . SER A 1 177 ? -0.186 -1.660 -9.026 1.00 49.03 177 SER A CA 1
ATOM 1263 C C . SER A 1 177 ? -0.896 -1.273 -10.328 1.00 49.03 177 SER A C 1
ATOM 1265 O O . SER A 1 177 ? -0.757 -1.935 -11.356 1.00 49.03 177 SER A O 1
ATOM 1267 N N . SER A 1 178 ? -1.750 -0.263 -10.216 1.00 47.81 178 SER A N 1
ATOM 1268 C CA . SER A 1 178 ? -3.044 -0.190 -10.890 1.00 47.81 178 SER A CA 1
ATOM 1269 C C . SER A 1 178 ? -3.064 -0.265 -12.435 1.00 47.81 178 SER A C 1
ATOM 1271 O O . SER A 1 178 ? -2.090 0.056 -13.116 1.00 47.81 178 SER A O 1
ATOM 1273 N N . PRO A 1 179 ? -4.239 -0.591 -13.011 1.00 45.50 179 PRO A N 1
ATOM 1274 C CA . PRO A 1 179 ? -4.476 -0.859 -14.431 1.00 45.50 179 PRO A CA 1
ATOM 1275 C C . PRO A 1 179 ? -4.488 0.379 -15.341 1.00 45.50 179 PRO A C 1
ATOM 1277 O O . PRO A 1 179 ? -4.835 0.246 -16.507 1.00 45.50 179 PRO A O 1
ATOM 1280 N N . GLY A 1 180 ? -4.149 1.581 -14.865 1.00 43.34 180 GLY A N 1
ATOM 1281 C CA . GLY A 1 180 ? -4.394 2.827 -15.610 1.00 43.34 180 GLY A CA 1
ATOM 1282 C C . GLY A 1 180 ? -3.627 2.947 -16.934 1.00 43.34 180 GLY A C 1
ATOM 1283 O O . GLY A 1 180 ? -4.180 3.407 -17.933 1.00 43.34 180 GLY A O 1
ATOM 1284 N N . GLU A 1 181 ? -2.377 2.480 -16.982 1.00 49.41 181 GLU A N 1
ATOM 1285 C CA . GLU A 1 181 ? -1.589 2.497 -18.223 1.00 49.41 181 GLU A CA 1
ATOM 1286 C C . GLU A 1 181 ? -2.051 1.417 -19.213 1.00 49.41 181 GLU A C 1
ATOM 1288 O O . GLU A 1 181 ? -2.015 1.626 -20.425 1.00 49.41 181 GLU A O 1
ATOM 1293 N N . PHE A 1 182 ? -2.555 0.284 -18.711 1.00 49.66 182 PHE A N 1
ATOM 1294 C CA . PHE A 1 182 ? -2.996 -0.836 -19.541 1.00 49.66 182 PHE A CA 1
ATOM 1295 C C . PHE A 1 182 ? -4.469 -0.787 -19.926 1.00 49.66 182 PHE A C 1
ATOM 1297 O O . PHE A 1 182 ? -4.803 -1.301 -20.980 1.00 49.66 182 PHE A O 1
ATOM 1304 N N . GLU A 1 183 ? -5.353 -0.151 -19.161 1.00 50.09 183 GLU A N 1
ATOM 1305 C CA . GLU A 1 183 ? -6.772 -0.021 -19.506 1.00 50.09 183 GLU A CA 1
ATOM 1306 C C . GLU A 1 183 ? -6.938 0.843 -20.767 1.00 50.09 183 GLU A C 1
ATOM 1308 O O . GLU A 1 183 ? -7.786 0.570 -21.620 1.00 50.09 183 GLU A O 1
ATOM 1313 N N . MET A 1 184 ? -6.068 1.846 -20.942 1.00 51.81 184 MET A N 1
ATOM 1314 C CA . MET A 1 184 ? -5.978 2.612 -22.186 1.00 51.81 184 MET A CA 1
ATOM 1315 C C . MET A 1 184 ? -5.439 1.761 -23.349 1.00 51.81 184 MET A C 1
ATOM 1317 O O . MET A 1 184 ? -5.917 1.908 -24.472 1.00 51.81 184 MET A O 1
ATOM 1321 N N . LEU A 1 185 ? -4.508 0.833 -23.091 1.00 55.34 185 LEU A N 1
ATOM 1322 C CA . LEU A 1 185 ? -3.988 -0.114 -24.089 1.00 55.34 185 LEU A CA 1
ATOM 1323 C C . LEU A 1 185 ? -4.954 -1.269 -24.398 1.00 55.34 185 LEU A C 1
ATOM 1325 O O . LEU A 1 185 ? -4.959 -1.769 -25.518 1.00 55.34 185 LEU A O 1
ATOM 1329 N N . GLU A 1 186 ? -5.800 -1.681 -23.456 1.00 57.56 186 GLU A N 1
ATOM 1330 C CA . GLU A 1 186 ? -6.862 -2.666 -23.679 1.00 57.56 186 GLU A CA 1
ATOM 1331 C C . GLU A 1 186 ? -7.996 -2.062 -24.509 1.00 57.56 186 GLU A C 1
ATOM 1333 O O . GLU A 1 186 ? -8.525 -2.724 -25.402 1.00 57.56 186 GLU A O 1
ATOM 1338 N N . LYS A 1 187 ? -8.333 -0.786 -24.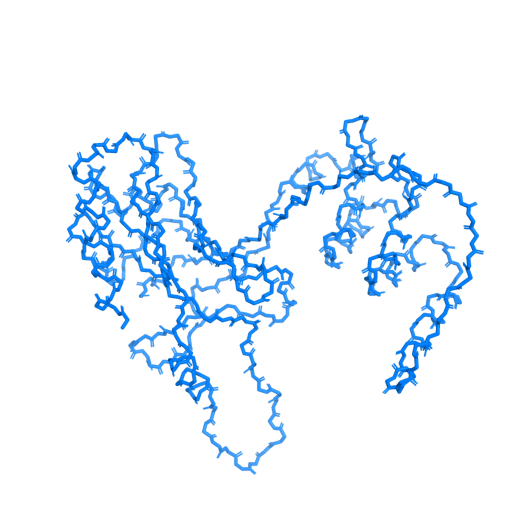271 1.00 58.91 187 LYS A N 1
ATOM 1339 C CA . LYS A 1 187 ? -9.313 -0.043 -25.080 1.00 58.91 187 LYS A CA 1
ATOM 1340 C C . LYS A 1 187 ? -8.754 0.371 -26.446 1.00 58.91 187 LYS A C 1
ATOM 1342 O O . LYS A 1 187 ? -9.510 0.400 -27.415 1.00 58.91 187 LYS A O 1
ATOM 1347 N N . SER A 1 188 ? -7.451 0.655 -26.530 1.00 66.69 188 SER A N 1
ATOM 1348 C CA . SER A 1 188 ? -6.777 1.164 -27.732 1.00 66.69 188 SER A CA 1
ATOM 1349 C C . SER A 1 188 ? -5.338 0.626 -27.866 1.00 66.69 188 SER A C 1
ATOM 1351 O O . SER A 1 188 ? -4.376 1.373 -27.673 1.00 66.69 188 SER A O 1
ATOM 1353 N N . PRO A 1 189 ? -5.146 -0.644 -28.274 1.00 63.47 189 PRO A N 1
ATOM 1354 C CA . PRO A 1 189 ? -3.818 -1.270 -28.371 1.00 63.47 189 PRO A CA 1
ATOM 1355 C C . PRO A 1 189 ? -2.904 -0.626 -29.424 1.00 63.47 189 PRO A C 1
ATOM 1357 O O . PRO A 1 189 ? -1.691 -0.808 -29.388 1.00 63.47 189 PRO A O 1
ATOM 1360 N N . MET A 1 190 ? -3.468 0.167 -30.341 1.00 65.38 190 MET A N 1
ATOM 1361 C CA . MET A 1 190 ? -2.721 0.939 -31.342 1.00 65.38 190 MET A CA 1
ATOM 1362 C C . MET A 1 190 ? -1.813 2.014 -30.711 1.00 65.38 190 MET A C 1
ATOM 1364 O O . MET A 1 190 ? -0.840 2.419 -31.336 1.00 65.38 190 MET A O 1
ATOM 1368 N N . LEU A 1 191 ? -2.093 2.446 -29.472 1.00 72.88 191 LEU A N 1
ATOM 1369 C CA . LEU A 1 191 ? -1.354 3.517 -28.790 1.00 72.88 191 LEU A CA 1
ATOM 1370 C C . LEU A 1 191 ? -0.036 3.053 -28.151 1.00 72.88 191 LEU A C 1
ATOM 1372 O O . LEU A 1 191 ? 0.754 3.882 -27.708 1.00 72.88 191 LEU A O 1
ATOM 1376 N N . VAL A 1 192 ? 0.224 1.742 -28.095 1.00 79.00 192 VAL A N 1
ATOM 1377 C CA . VAL A 1 192 ? 1.395 1.167 -27.404 1.00 79.00 192 VAL A CA 1
ATOM 1378 C C . VAL A 1 192 ? 2.737 1.682 -27.943 1.00 79.00 192 VAL A C 1
ATOM 1380 O O . VAL A 1 192 ? 3.707 1.779 -27.193 1.00 79.00 192 VAL A O 1
ATOM 1383 N N . ASN A 1 193 ? 2.770 2.050 -29.228 1.00 82.94 193 ASN A N 1
ATOM 1384 C CA . ASN A 1 193 ? 3.954 2.542 -29.933 1.00 82.94 193 ASN A CA 1
ATOM 1385 C C . ASN A 1 193 ? 3.908 4.048 -30.202 1.00 82.94 193 ASN A C 1
ATOM 1387 O O . ASN A 1 193 ? 4.721 4.569 -30.965 1.00 82.94 193 ASN A O 1
ATOM 1391 N N . GLU A 1 194 ? 2.963 4.760 -29.595 1.00 78.38 194 GLU A N 1
ATOM 1392 C CA . GLU A 1 194 ? 2.912 6.208 -29.697 1.00 78.38 194 GLU A CA 1
ATOM 1393 C C . GLU A 1 194 ? 3.727 6.842 -28.567 1.00 78.38 194 GLU A C 1
ATOM 1395 O O . GLU A 1 194 ? 3.633 6.467 -27.398 1.00 78.38 194 GLU A O 1
ATOM 1400 N N . CYS A 1 195 ? 4.517 7.854 -28.921 1.00 71.50 195 CYS A N 1
ATOM 1401 C CA . CYS A 1 195 ? 5.084 8.806 -27.972 1.00 71.50 195 CYS A CA 1
ATOM 1402 C C . CYS A 1 195 ? 4.412 10.162 -28.233 1.00 71.50 195 CYS A C 1
ATOM 1404 O O . CYS A 1 195 ? 4.922 10.946 -29.040 1.00 71.50 195 CYS A O 1
ATOM 1406 N N . PRO A 1 196 ? 3.234 10.437 -27.637 1.00 66.00 196 PRO A N 1
ATOM 1407 C CA . PRO A 1 196 ? 2.506 11.668 -27.907 1.00 66.00 196 PRO A CA 1
ATOM 1408 C C . PRO A 1 196 ? 3.354 12.913 -27.604 1.00 66.00 196 PRO A C 1
ATOM 1410 O O . PRO A 1 196 ? 4.141 12.908 -26.657 1.00 66.00 196 PRO A O 1
ATOM 1413 N N . PRO A 1 197 ? 3.146 14.034 -28.317 1.00 57.84 197 PRO A N 1
ATOM 1414 C CA . PRO A 1 197 ? 3.925 15.266 -28.162 1.00 57.84 197 PRO A CA 1
ATOM 1415 C C . PRO A 1 197 ? 3.706 15.991 -26.823 1.00 57.84 197 PRO A C 1
ATOM 1417 O O . PRO A 1 197 ? 4.342 17.016 -26.572 1.00 57.84 197 PRO A O 1
ATOM 1420 N N . VAL A 1 198 ? 2.905 15.434 -25.918 1.00 65.12 198 VAL A N 1
ATOM 1421 C CA . VAL A 1 198 ? 2.757 15.879 -24.521 1.00 65.12 198 VAL A CA 1
ATOM 1422 C C . VAL A 1 198 ? 3.573 15.038 -23.531 1.00 65.12 198 VAL A C 1
ATOM 1424 O O . VAL A 1 198 ? 3.823 15.502 -22.427 1.00 65.12 198 VAL A O 1
ATOM 1427 N N . PHE A 1 199 ? 4.023 13.841 -23.923 1.00 67.69 199 PHE A N 1
ATOM 1428 C CA . PHE A 1 199 ? 4.816 12.943 -23.083 1.00 67.69 199 PHE A CA 1
ATOM 1429 C C . PHE A 1 199 ? 6.258 12.843 -23.592 1.00 67.69 199 PHE A C 1
ATOM 1431 O O . PHE A 1 199 ? 6.515 12.854 -24.798 1.00 67.69 199 PHE A O 1
ATOM 1438 N N . ASP A 1 200 ? 7.216 12.746 -22.674 1.00 76.12 200 ASP A N 1
ATOM 1439 C CA . ASP A 1 200 ? 8.635 12.590 -23.024 1.00 76.12 200 ASP A CA 1
ATOM 1440 C C . ASP A 1 200 ? 9.008 11.134 -23.354 1.00 76.12 200 ASP A C 1
ATOM 1442 O O . ASP A 1 200 ? 10.005 10.875 -24.033 1.00 76.12 200 ASP A O 1
ATOM 1446 N N . TYR A 1 201 ? 8.172 10.188 -22.918 1.00 77.38 201 TYR A N 1
ATOM 1447 C CA . TYR A 1 201 ? 8.418 8.752 -22.949 1.00 77.38 201 TYR A CA 1
ATOM 1448 C C . TYR A 1 201 ? 7.175 7.991 -23.426 1.00 77.38 201 TYR A C 1
ATOM 1450 O O . TYR A 1 201 ? 6.062 8.282 -22.990 1.00 77.38 201 TYR A O 1
ATOM 1458 N N . ALA A 1 202 ? 7.373 6.986 -24.285 1.00 83.62 202 ALA A N 1
ATOM 1459 C CA . ALA A 1 202 ? 6.337 5.994 -24.595 1.00 83.62 202 ALA A CA 1
ATOM 1460 C C . ALA A 1 202 ? 6.122 5.026 -23.416 1.00 83.62 202 ALA A C 1
ATOM 1462 O O . ALA A 1 202 ? 6.981 4.913 -22.538 1.00 83.62 202 ALA A O 1
ATOM 1463 N N . VAL A 1 203 ? 5.025 4.264 -23.433 1.00 84.25 203 VAL A N 1
ATOM 1464 C CA . VAL A 1 203 ? 4.671 3.332 -22.341 1.00 84.25 203 VAL A CA 1
ATOM 1465 C C . VAL A 1 203 ? 5.791 2.318 -22.061 1.00 84.25 203 VAL A C 1
ATOM 1467 O O . VAL A 1 203 ? 6.123 2.056 -20.908 1.00 84.25 203 VAL A O 1
ATOM 1470 N N . LEU A 1 204 ? 6.462 1.815 -23.106 1.00 87.56 204 LEU A N 1
ATOM 1471 C CA . LEU A 1 204 ? 7.600 0.904 -22.940 1.00 87.56 204 LEU A CA 1
ATOM 1472 C C . LEU A 1 204 ? 8.791 1.553 -22.216 1.00 87.56 204 LEU A C 1
ATOM 1474 O O . LEU A 1 204 ? 9.452 0.895 -21.418 1.00 87.56 204 LEU A O 1
ATOM 1478 N N . HIS A 1 205 ? 9.058 2.837 -22.465 1.00 87.19 205 HIS A N 1
ATOM 1479 C CA . HIS A 1 205 ? 10.128 3.565 -21.782 1.00 87.19 205 HIS A CA 1
ATOM 1480 C C . HIS A 1 205 ? 9.806 3.731 -20.299 1.00 87.19 205 HIS A C 1
ATOM 1482 O O . HIS A 1 205 ? 10.663 3.457 -19.467 1.00 87.19 205 HIS A O 1
ATOM 1488 N N . ARG A 1 206 ? 8.564 4.104 -19.960 1.00 84.12 206 ARG A N 1
ATOM 1489 C CA . ARG A 1 206 ? 8.126 4.227 -18.563 1.00 84.12 206 ARG A CA 1
ATOM 1490 C C . ARG A 1 206 ? 8.294 2.907 -17.811 1.00 84.12 206 ARG A C 1
ATOM 1492 O O . ARG A 1 206 ? 8.962 2.881 -16.786 1.00 84.12 206 ARG A O 1
ATOM 1499 N N . ALA A 1 207 ? 7.838 1.802 -18.396 1.00 84.69 207 ALA A N 1
ATOM 1500 C CA . ALA A 1 207 ? 8.000 0.475 -17.807 1.00 84.69 207 ALA A CA 1
ATOM 1501 C C . ALA A 1 207 ? 9.476 0.088 -17.560 1.00 84.69 207 ALA A C 1
ATOM 1503 O O . ALA A 1 207 ? 9.785 -0.629 -16.604 1.00 84.69 207 ALA 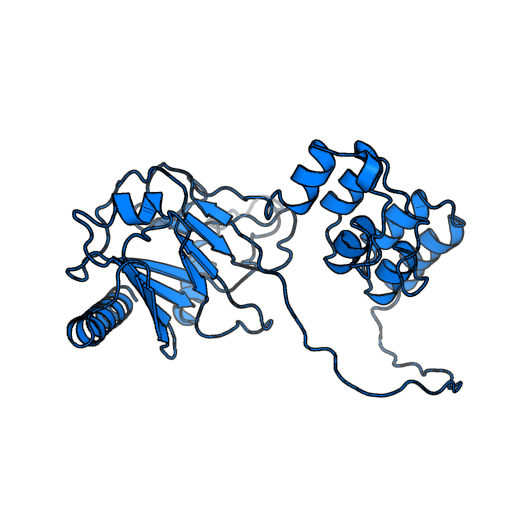A O 1
ATOM 1504 N N . VAL A 1 208 ? 10.404 0.569 -18.399 1.00 86.25 208 VAL A N 1
ATOM 1505 C CA . VAL A 1 208 ? 11.849 0.389 -18.189 1.00 86.25 208 VAL A CA 1
ATOM 1506 C C . VAL A 1 208 ? 12.393 1.281 -17.076 1.00 86.25 208 VAL A C 1
ATOM 1508 O O . VAL A 1 208 ? 13.215 0.794 -16.295 1.00 86.25 208 VAL A O 1
ATOM 1511 N N . ILE A 1 209 ? 11.948 2.541 -16.995 1.00 81.69 209 ILE A N 1
ATOM 1512 C CA . ILE A 1 209 ? 12.290 3.467 -15.899 1.00 81.69 209 ILE A CA 1
ATOM 1513 C C . ILE A 1 209 ? 11.890 2.852 -14.562 1.00 81.69 209 ILE A C 1
ATOM 1515 O O . ILE A 1 209 ? 12.694 2.824 -13.632 1.00 81.69 209 ILE A O 1
ATOM 1519 N N . ASP A 1 210 ? 10.689 2.283 -14.512 1.00 77.56 210 ASP A N 1
ATOM 1520 C CA . ASP A 1 210 ? 10.104 1.721 -13.297 1.00 77.56 210 ASP A CA 1
ATOM 1521 C C . ASP A 1 210 ? 10.753 0.373 -12.914 1.00 77.56 210 ASP A C 1
ATOM 1523 O O . ASP A 1 210 ? 10.632 -0.099 -11.783 1.00 77.56 210 ASP A O 1
ATOM 1527 N N . GLY A 1 211 ? 11.505 -0.246 -13.833 1.00 80.62 211 GLY A N 1
ATOM 1528 C CA . GLY A 1 211 ? 12.221 -1.499 -13.584 1.00 80.62 211 GLY A CA 1
ATOM 1529 C C . GLY A 1 211 ? 11.334 -2.744 -13.619 1.00 80.62 211 GLY A C 1
ATOM 1530 O O . GLY A 1 211 ? 11.748 -3.813 -13.166 1.00 80.62 211 GLY A O 1
ATOM 1531 N N . ASN A 1 212 ? 10.119 -2.636 -14.162 1.00 80.06 212 ASN A N 1
ATOM 1532 C CA . ASN A 1 212 ? 9.120 -3.692 -14.076 1.00 80.06 212 ASN A CA 1
ATOM 1533 C C . ASN A 1 212 ? 9.245 -4.708 -15.228 1.00 80.06 212 ASN A C 1
ATOM 1535 O O . ASN A 1 212 ? 8.726 -4.524 -16.333 1.00 80.06 212 ASN A O 1
ATOM 1539 N N . LEU A 1 213 ? 9.929 -5.820 -14.945 1.00 79.94 213 LEU A N 1
ATOM 1540 C CA . LEU A 1 213 ? 10.184 -6.908 -15.896 1.00 79.94 213 LEU A CA 1
ATOM 1541 C C . LEU A 1 213 ? 8.901 -7.526 -16.475 1.00 79.94 213 LEU A C 1
ATOM 1543 O O . LEU A 1 213 ? 8.849 -7.845 -17.664 1.00 79.94 213 LEU A O 1
ATOM 1547 N N . GLU A 1 214 ? 7.872 -7.699 -15.645 1.00 77.25 214 GLU A N 1
ATOM 1548 C CA . GLU A 1 214 ? 6.614 -8.349 -16.026 1.00 77.25 214 GLU A CA 1
ATOM 1549 C C . GLU A 1 214 ? 5.789 -7.460 -16.965 1.00 77.25 214 GLU A C 1
ATOM 1551 O O . GLU A 1 214 ? 5.282 -7.923 -17.992 1.00 77.25 214 GLU A O 1
ATOM 1556 N N . VAL A 1 215 ? 5.732 -6.161 -16.667 1.00 80.56 215 VAL A N 1
ATOM 1557 C CA . VAL A 1 215 ? 5.074 -5.140 -17.494 1.00 80.56 215 VAL A CA 1
ATOM 1558 C C . VAL A 1 215 ? 5.766 -5.016 -18.848 1.00 80.56 215 VAL A C 1
ATOM 1560 O O . VAL A 1 215 ? 5.099 -5.105 -19.879 1.00 80.56 215 VAL A O 1
ATOM 1563 N N . VAL A 1 216 ? 7.100 -4.909 -18.881 1.00 84.31 216 VAL A N 1
ATOM 1564 C CA . VAL A 1 216 ? 7.869 -4.877 -20.140 1.00 84.31 216 VAL A CA 1
ATOM 1565 C C . VAL A 1 216 ? 7.649 -6.155 -20.949 1.00 84.31 216 VAL A C 1
ATOM 1567 O O . VAL A 1 216 ? 7.404 -6.103 -22.156 1.00 84.31 216 VAL A O 1
ATOM 1570 N N . GLY A 1 217 ? 7.665 -7.315 -20.287 1.00 81.62 217 GLY A N 1
ATOM 1571 C CA . GLY A 1 217 ? 7.343 -8.591 -20.915 1.00 81.62 217 GLY A CA 1
ATOM 1572 C C . GLY A 1 217 ? 5.950 -8.586 -21.542 1.00 81.62 217 GLY A C 1
ATOM 1573 O O . GLY A 1 217 ? 5.793 -9.019 -22.684 1.00 81.62 217 GLY A O 1
ATOM 1574 N N . THR A 1 218 ? 4.952 -8.063 -20.836 1.00 80.88 218 THR A N 1
ATOM 1575 C CA . THR A 1 218 ? 3.563 -7.992 -21.303 1.00 80.88 218 THR A CA 1
ATOM 1576 C C . THR A 1 218 ? 3.408 -7.027 -22.477 1.00 80.88 218 THR A C 1
ATOM 1578 O O . THR A 1 218 ? 2.809 -7.396 -23.486 1.00 80.88 218 THR A O 1
ATOM 1581 N N . LEU A 1 219 ? 4.005 -5.836 -22.406 1.00 85.31 219 LEU A N 1
ATOM 1582 C CA . LEU A 1 219 ? 3.973 -4.840 -23.480 1.00 85.31 219 LEU A CA 1
ATOM 1583 C C . LEU A 1 219 ? 4.534 -5.402 -24.788 1.00 85.31 219 LEU A C 1
ATOM 1585 O O . LEU A 1 219 ? 3.891 -5.298 -25.831 1.00 85.31 219 LEU A O 1
ATOM 1589 N N . ILE A 1 220 ? 5.683 -6.078 -24.742 1.00 85.25 220 ILE A N 1
ATOM 1590 C CA . ILE A 1 220 ? 6.302 -6.603 -25.964 1.00 85.25 220 ILE A CA 1
ATOM 1591 C C . ILE A 1 220 ? 5.601 -7.882 -26.454 1.00 85.25 220 ILE A C 1
ATOM 1593 O O . ILE A 1 220 ? 5.465 -8.093 -27.657 1.00 85.25 220 ILE A O 1
ATOM 1597 N N . ASN A 1 221 ? 5.170 -8.774 -25.553 1.00 81.81 221 ASN A N 1
ATOM 1598 C CA . ASN A 1 221 ? 4.554 -10.050 -25.945 1.00 81.81 221 ASN A CA 1
ATOM 1599 C C . ASN A 1 221 ? 3.107 -9.926 -26.394 1.00 81.81 221 ASN A C 1
ATOM 1601 O O . ASN A 1 221 ? 2.716 -10.558 -27.370 1.00 81.81 221 ASN A O 1
ATOM 1605 N N . ARG A 1 222 ? 2.313 -9.192 -25.619 1.00 79.19 222 ARG A N 1
ATOM 1606 C CA . ARG A 1 222 ? 0.857 -9.172 -25.740 1.00 79.19 222 ARG A CA 1
ATOM 1607 C C . ARG A 1 222 ? 0.376 -7.968 -26.532 1.00 79.19 222 ARG A C 1
ATOM 1609 O O . ARG A 1 222 ? -0.583 -8.095 -27.281 1.00 79.19 222 ARG A O 1
ATOM 1616 N N . TYR A 1 223 ? 1.054 -6.834 -26.379 1.00 81.31 223 TYR A N 1
ATOM 1617 C CA . TYR A 1 223 ? 0.682 -5.589 -27.047 1.00 81.31 223 TYR A CA 1
ATOM 1618 C C . TYR A 1 223 ? 1.595 -5.237 -28.226 1.00 81.31 223 TYR A C 1
ATOM 1620 O O . TYR A 1 223 ? 1.340 -4.250 -28.896 1.00 81.31 223 TYR A O 1
ATOM 1628 N N . HIS A 1 224 ? 2.611 -6.051 -28.535 1.00 83.69 224 HIS A N 1
ATOM 1629 C CA . HIS A 1 224 ? 3.542 -5.812 -29.647 1.00 83.69 224 HIS A CA 1
ATOM 1630 C C . HIS A 1 224 ? 4.228 -4.434 -29.589 1.00 83.69 224 HIS A C 1
ATOM 1632 O O . HIS A 1 224 ? 4.420 -3.777 -30.615 1.00 83.69 224 HIS A O 1
ATOM 1638 N N . ALA A 1 225 ? 4.604 -4.006 -28.380 1.00 85.94 225 ALA A N 1
ATOM 1639 C CA . ALA A 1 225 ? 5.410 -2.808 -28.184 1.00 85.94 225 ALA A CA 1
ATOM 1640 C C . ALA A 1 225 ? 6.748 -2.916 -28.937 1.00 85.94 225 ALA A C 1
ATOM 1642 O O . ALA A 1 225 ? 7.421 -3.948 -28.864 1.00 85.94 225 ALA A O 1
ATOM 1643 N N . ASP A 1 226 ? 7.125 -1.848 -29.633 1.00 86.69 226 ASP A N 1
ATOM 1644 C CA . ASP A 1 226 ? 8.347 -1.728 -30.416 1.00 86.69 226 ASP A CA 1
ATOM 1645 C C . ASP A 1 226 ? 9.524 -1.351 -29.494 1.00 86.69 226 ASP A C 1
ATOM 1647 O O . ASP A 1 226 ? 9.569 -0.231 -28.974 1.00 86.69 226 ASP A O 1
ATOM 1651 N N . PRO A 1 227 ? 10.485 -2.265 -29.260 1.00 85.81 227 PRO A N 1
ATOM 1652 C CA . PRO A 1 227 ? 11.652 -2.000 -28.420 1.00 85.81 227 PRO A CA 1
ATOM 1653 C C . PRO A 1 227 ? 12.645 -1.005 -29.034 1.00 85.81 227 PRO A C 1
ATOM 1655 O O . PRO A 1 227 ? 13.519 -0.515 -28.314 1.00 85.81 227 PRO A O 1
ATOM 1658 N N . ASP A 1 228 ? 12.532 -0.717 -30.333 1.00 87.19 228 ASP A N 1
ATOM 1659 C CA . ASP A 1 228 ? 13.373 0.242 -31.047 1.00 87.19 228 ASP A CA 1
ATOM 1660 C C . ASP A 1 228 ? 12.764 1.647 -31.115 1.00 87.19 228 ASP A C 1
ATOM 1662 O O . ASP A 1 228 ? 13.427 2.570 -31.605 1.00 87.19 228 ASP A O 1
ATOM 1666 N N . LEU A 1 229 ? 11.544 1.828 -30.593 1.00 87.06 229 LEU A N 1
ATOM 1667 C CA . LEU A 1 229 ? 10.902 3.131 -30.482 1.00 87.06 229 LEU A CA 1
ATOM 1668 C C . LEU A 1 229 ? 11.780 4.082 -29.664 1.00 87.06 229 LEU A C 1
ATOM 167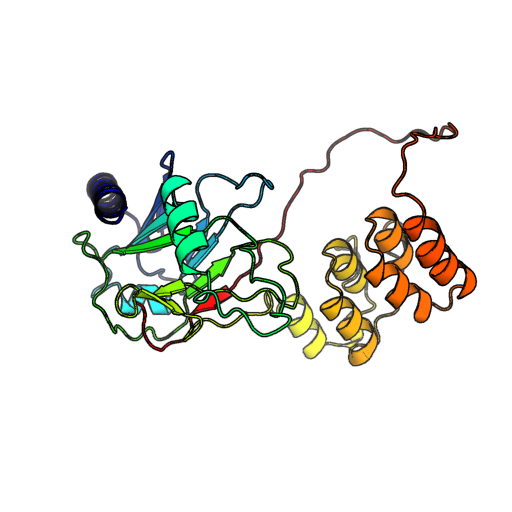0 O O . LEU A 1 229 ? 12.302 3.722 -28.609 1.00 87.06 229 LEU A O 1
ATOM 1674 N N . LEU A 1 230 ? 11.911 5.314 -30.150 1.00 88.00 230 LEU A N 1
ATOM 1675 C CA . LEU A 1 230 ? 12.696 6.353 -29.497 1.00 88.00 230 LEU A CA 1
ATOM 1676 C C . LEU A 1 230 ? 11.820 7.193 -28.567 1.00 88.00 230 LEU A C 1
ATOM 1678 O O . LEU A 1 230 ? 10.679 7.527 -28.896 1.00 88.00 230 LEU A O 1
ATOM 1682 N N . SER A 1 231 ? 12.376 7.573 -27.421 1.00 84.25 231 SER A N 1
ATOM 1683 C CA . SER A 1 231 ? 11.830 8.638 -26.581 1.00 84.25 231 SER A CA 1
ATOM 1684 C C . SER A 1 231 ? 11.952 10.002 -27.274 1.00 84.25 231 SER A C 1
ATOM 1686 O O . SER A 1 231 ? 12.621 10.147 -28.303 1.00 84.25 231 SER A O 1
ATOM 1688 N N . ARG A 1 232 ? 11.380 11.054 -26.677 1.00 80.75 232 ARG A N 1
ATOM 1689 C CA . ARG A 1 232 ? 11.578 12.430 -27.169 1.00 80.75 232 ARG A CA 1
ATOM 1690 C C . ARG A 1 232 ? 13.046 12.860 -27.153 1.00 80.75 232 ARG A C 1
ATOM 1692 O O . ARG A 1 232 ? 13.453 13.694 -27.958 1.00 80.75 232 ARG A O 1
ATOM 1699 N N . TYR A 1 233 ? 13.836 12.284 -26.255 1.00 81.50 233 TYR A N 1
ATOM 1700 C CA . TYR A 1 233 ? 15.267 12.549 -26.147 1.00 81.50 233 TYR A CA 1
ATOM 1701 C C . TYR A 1 233 ? 16.105 11.707 -27.120 1.00 81.50 233 TYR A C 1
ATOM 1703 O O . TYR A 1 233 ? 17.328 11.818 -27.120 1.00 81.50 233 TYR A O 1
ATOM 1711 N N . GLY A 1 234 ? 15.465 10.894 -27.969 1.00 84.94 234 GLY A N 1
ATOM 1712 C CA . GLY A 1 234 ? 16.142 10.042 -28.943 1.00 84.94 234 GLY A CA 1
ATOM 1713 C C . GLY A 1 234 ? 16.768 8.786 -28.337 1.00 84.94 234 GLY A C 1
ATOM 1714 O O . GLY A 1 234 ? 17.609 8.171 -28.984 1.00 84.94 234 GLY A O 1
ATOM 1715 N N . GLU A 1 235 ? 16.379 8.412 -27.117 1.00 85.00 235 GLU A N 1
ATOM 1716 C CA . GLU A 1 235 ? 16.903 7.233 -26.420 1.00 85.00 235 GLU A CA 1
ATOM 1717 C C . GLU A 1 235 ? 15.984 6.031 -26.625 1.00 85.00 235 GLU A C 1
ATOM 1719 O O . GLU A 1 235 ? 14.761 6.170 -26.572 1.00 85.00 235 GLU A O 1
ATOM 1724 N N . LYS A 1 236 ? 16.572 4.844 -26.805 1.00 90.12 236 LYS A N 1
ATOM 1725 C CA . LYS A 1 236 ? 15.820 3.580 -26.831 1.00 90.12 236 LYS A CA 1
ATOM 1726 C C . LYS A 1 236 ? 15.545 3.060 -25.425 1.00 90.12 236 LYS A C 1
ATOM 1728 O O . LYS A 1 236 ? 16.367 3.205 -24.517 1.00 90.12 236 LYS A O 1
ATOM 1733 N N . ALA A 1 237 ? 14.472 2.284 -25.284 1.00 89.75 237 ALA A N 1
ATOM 1734 C CA . ALA A 1 237 ? 14.185 1.510 -24.074 1.00 89.75 237 ALA A CA 1
ATOM 1735 C C . ALA A 1 237 ? 15.387 0.644 -23.627 1.00 89.75 237 ALA A C 1
ATOM 1737 O O . ALA A 1 237 ? 15.698 0.555 -22.440 1.00 89.75 237 ALA A O 1
ATOM 1738 N N . LEU A 1 238 ? 16.125 0.051 -24.575 1.00 92.25 238 LEU A N 1
ATOM 1739 C CA . LEU A 1 238 ? 17.328 -0.737 -24.282 1.00 92.25 238 LEU A CA 1
ATOM 1740 C C . LEU A 1 238 ? 18.457 0.095 -23.644 1.00 92.25 238 LEU A C 1
ATOM 1742 O O . LEU A 1 238 ? 19.125 -0.361 -22.714 1.00 92.25 238 LEU A O 1
ATOM 1746 N N . GLU A 1 239 ? 18.688 1.304 -24.152 1.00 87.94 239 GLU A N 1
ATOM 1747 C CA . GLU A 1 239 ? 19.737 2.206 -23.664 1.00 87.94 239 GLU A CA 1
ATOM 1748 C C . GLU A 1 239 ? 19.401 2.713 -22.265 1.00 87.94 239 GLU A C 1
ATOM 1750 O O . GLU A 1 239 ? 20.262 2.754 -21.388 1.00 87.94 239 GLU A O 1
ATOM 1755 N N . MET A 1 240 ? 18.123 2.988 -22.023 1.00 88.44 240 MET A N 1
ATOM 1756 C CA . MET A 1 240 ? 17.605 3.365 -20.717 1.00 88.44 240 MET A CA 1
ATOM 1757 C C . MET A 1 240 ? 17.789 2.248 -19.683 1.00 88.44 240 MET A C 1
ATOM 1759 O O . MET A 1 240 ? 18.314 2.500 -18.600 1.00 88.44 240 MET A O 1
ATOM 1763 N N . ALA A 1 241 ? 17.475 0.995 -20.035 1.00 88.56 241 ALA A N 1
ATOM 1764 C CA . ALA A 1 241 ? 17.713 -0.155 -19.159 1.00 88.56 241 ALA A CA 1
ATOM 1765 C C . ALA A 1 241 ? 19.201 -0.298 -18.792 1.00 88.56 241 ALA A C 1
ATOM 1767 O O . ALA A 1 241 ? 19.539 -0.617 -17.652 1.00 88.56 241 ALA A O 1
ATOM 1768 N N . LYS A 1 242 ? 20.100 -0.018 -19.745 1.00 88.50 242 LYS A N 1
ATOM 1769 C CA . LYS A 1 242 ? 21.551 -0.015 -19.524 1.00 88.50 242 LYS A CA 1
ATOM 1770 C C . LYS A 1 242 ? 21.988 1.122 -18.596 1.00 88.50 242 LYS A C 1
ATOM 1772 O O . LYS A 1 242 ? 22.750 0.872 -17.666 1.00 88.50 242 LYS A O 1
ATOM 1777 N N . ASN A 1 243 ? 21.501 2.341 -18.830 1.00 85.50 243 ASN A N 1
ATOM 1778 C CA . ASN A 1 243 ? 21.841 3.530 -18.042 1.00 85.50 243 ASN A CA 1
ATOM 1779 C C . ASN A 1 243 ? 21.338 3.430 -16.593 1.00 85.50 243 ASN A C 1
ATOM 1781 O O . ASN A 1 243 ? 22.012 3.898 -15.679 1.00 85.50 243 ASN A O 1
ATOM 1785 N N . LEU A 1 244 ? 20.191 2.777 -16.386 1.00 82.62 244 LEU A N 1
ATOM 1786 C CA . LEU A 1 244 ? 19.597 2.523 -15.070 1.00 82.62 244 LEU A CA 1
ATOM 1787 C C . LEU A 1 244 ? 20.155 1.265 -14.378 1.00 82.62 244 LEU A C 1
ATOM 1789 O O . LEU A 1 244 ? 19.879 1.029 -13.207 1.00 82.62 244 LEU A O 1
ATOM 1793 N N . GLY A 1 245 ? 20.945 0.441 -15.075 1.00 84.88 245 GLY A N 1
ATOM 1794 C CA . GLY A 1 245 ? 21.514 -0.793 -14.521 1.00 84.88 245 GLY A CA 1
ATOM 1795 C C . GLY A 1 245 ? 20.524 -1.962 -14.401 1.00 84.88 245 GLY A C 1
ATOM 1796 O O . GLY A 1 245 ? 20.812 -2.941 -13.710 1.00 84.88 245 GLY A O 1
ATOM 1797 N N . HIS A 1 246 ? 19.380 -1.905 -15.087 1.00 86.00 246 HIS A N 1
ATOM 1798 C CA . HIS A 1 246 ? 18.354 -2.949 -15.091 1.00 86.00 246 HIS A CA 1
ATOM 1799 C C . HIS A 1 246 ? 18.750 -4.122 -16.007 1.00 86.00 246 HIS A C 1
ATOM 1801 O O . HIS A 1 246 ? 18.306 -4.234 -17.151 1.00 86.00 246 HIS A O 1
ATOM 1807 N N . LYS A 1 247 ? 19.611 -5.014 -15.502 1.00 82.31 247 LYS A N 1
ATOM 1808 C CA . LYS A 1 247 ? 20.229 -6.113 -16.273 1.00 82.31 247 LYS A CA 1
ATOM 1809 C C . LYS A 1 247 ? 19.219 -7.055 -16.932 1.00 82.31 247 LYS A C 1
ATOM 1811 O O . LYS A 1 247 ? 19.378 -7.386 -18.107 1.00 82.31 247 LYS A O 1
ATOM 1816 N N . ASP A 1 248 ? 18.185 -7.464 -16.203 1.00 82.19 248 ASP A N 1
ATOM 1817 C CA . ASP A 1 248 ? 17.182 -8.405 -16.718 1.00 82.19 248 ASP A CA 1
ATOM 1818 C C . ASP A 1 248 ? 16.339 -7.768 -17.830 1.00 82.19 248 ASP A C 1
ATOM 1820 O O . ASP A 1 248 ? 16.095 -8.387 -18.869 1.00 82.19 248 ASP A O 1
ATOM 1824 N N . LEU A 1 249 ? 15.988 -6.489 -17.665 1.00 85.00 249 LEU A N 1
ATOM 1825 C CA . LEU A 1 249 ? 15.301 -5.702 -18.688 1.00 85.00 249 LEU A CA 1
ATOM 1826 C C . LEU A 1 249 ? 16.162 -5.516 -19.936 1.00 85.00 249 LEU A C 1
ATOM 1828 O O . LEU A 1 249 ? 15.678 -5.732 -21.047 1.00 85.00 249 LEU A O 1
ATOM 1832 N N . TYR A 1 250 ? 17.445 -5.190 -19.763 1.00 86.81 250 TYR A N 1
ATOM 1833 C CA . TYR A 1 250 ? 18.396 -5.093 -20.868 1.00 86.81 250 TYR A CA 1
ATOM 1834 C C . TYR A 1 250 ? 18.464 -6.407 -21.656 1.00 86.81 250 TYR A C 1
ATOM 1836 O O . TYR A 1 250 ? 18.411 -6.394 -22.883 1.00 86.81 250 TYR A O 1
ATOM 1844 N N . CYS A 1 251 ? 18.505 -7.552 -20.968 1.00 81.38 251 CYS A N 1
ATOM 1845 C CA . CYS A 1 251 ? 18.532 -8.861 -21.618 1.00 81.38 251 CYS A CA 1
ATOM 1846 C C . CYS A 1 251 ? 17.257 -9.139 -22.429 1.00 81.38 251 CYS A C 1
ATOM 1848 O O . CYS A 1 251 ? 17.349 -9.591 -23.572 1.00 81.38 251 CYS A O 1
ATOM 1850 N N . ILE A 1 252 ? 16.071 -8.862 -21.874 1.00 83.12 252 ILE A N 1
ATOM 1851 C CA . ILE A 1 252 ? 14.797 -9.077 -22.581 1.00 83.12 252 ILE A CA 1
ATOM 1852 C C . ILE A 1 252 ? 14.672 -8.155 -23.800 1.00 83.12 252 ILE A C 1
ATOM 1854 O O . ILE A 1 252 ? 14.285 -8.620 -24.875 1.00 83.12 252 ILE A O 1
ATOM 1858 N N . LEU A 1 253 ? 15.037 -6.879 -23.657 1.00 86.12 253 LEU A N 1
ATOM 1859 C CA . LEU A 1 253 ? 14.978 -5.893 -24.737 1.00 86.12 253 LEU A CA 1
ATOM 1860 C C . LEU A 1 253 ? 15.997 -6.201 -25.839 1.00 86.12 253 LEU A C 1
ATOM 1862 O O . LEU A 1 253 ? 15.633 -6.207 -27.012 1.00 86.12 253 LEU A O 1
ATOM 1866 N N . ALA A 1 254 ? 17.236 -6.561 -25.485 1.00 83.75 254 ALA A N 1
ATOM 1867 C CA . ALA A 1 254 ? 18.284 -6.900 -26.452 1.00 83.75 254 ALA A CA 1
ATOM 1868 C C . ALA A 1 254 ? 17.922 -8.134 -27.285 1.00 83.75 254 ALA A C 1
ATOM 1870 O O . ALA A 1 254 ? 18.269 -8.228 -28.462 1.00 83.75 254 ALA A O 1
ATOM 1871 N N . ARG A 1 255 ? 17.189 -9.082 -26.687 1.00 79.81 255 ARG A N 1
ATOM 1872 C CA . ARG A 1 255 ? 16.716 -10.287 -27.375 1.00 79.81 255 ARG A CA 1
ATOM 1873 C C . ARG A 1 255 ? 15.654 -9.990 -28.433 1.00 79.81 255 ARG A C 1
ATOM 1875 O O . ARG A 1 255 ? 15.462 -10.817 -29.320 1.00 79.81 255 ARG A O 1
ATOM 1882 N N . ARG A 1 256 ? 14.947 -8.859 -28.321 1.00 74.19 256 ARG A N 1
ATOM 1883 C CA . ARG A 1 256 ? 13.798 -8.513 -29.171 1.00 74.19 256 ARG A CA 1
ATOM 1884 C C . ARG A 1 256 ? 14.032 -7.339 -30.116 1.00 74.19 256 ARG A C 1
ATOM 1886 O O . ARG A 1 256 ? 13.508 -7.390 -31.218 1.00 74.19 256 ARG A O 1
ATOM 1893 N N . GLY A 1 257 ? 14.845 -6.352 -29.743 1.00 62.03 257 GLY A N 1
ATOM 1894 C CA . GLY A 1 257 ? 15.184 -5.182 -30.572 1.00 62.03 257 GLY A CA 1
ATOM 1895 C C . GLY A 1 257 ? 16.291 -5.415 -31.604 1.00 62.03 257 GLY A C 1
ATOM 1896 O O . GLY A 1 257 ? 17.029 -4.498 -31.938 1.00 62.03 257 GLY A O 1
ATOM 1897 N N . GLY A 1 258 ? 16.508 -6.660 -32.045 1.00 55.06 258 GLY A N 1
ATOM 1898 C CA . GLY A 1 258 ? 17.447 -6.973 -33.134 1.00 55.06 258 GLY A CA 1
ATOM 1899 C C . GLY A 1 258 ? 18.931 -6.638 -32.893 1.00 55.06 258 GLY A C 1
ATOM 1900 O O . GLY A 1 258 ? 19.735 -6.781 -33.812 1.00 55.06 258 GLY A O 1
ATOM 1901 N N . THR A 1 259 ? 19.329 -6.214 -31.689 1.00 49.88 259 THR A N 1
ATOM 1902 C CA . THR A 1 259 ? 20.731 -5.914 -31.364 1.00 49.88 259 THR A CA 1
ATOM 1903 C C . THR A 1 259 ? 21.561 -7.191 -31.220 1.00 49.88 259 THR A C 1
ATOM 1905 O O . THR A 1 259 ? 21.093 -8.189 -30.669 1.00 49.88 259 THR A O 1
ATOM 1908 N N . ASP A 1 260 ? 22.803 -7.159 -31.717 1.00 50.78 260 ASP A N 1
ATOM 1909 C CA . ASP A 1 260 ? 23.720 -8.303 -31.790 1.00 50.78 260 ASP A CA 1
ATOM 1910 C C . ASP A 1 260 ? 23.846 -9.030 -30.433 1.00 50.78 260 ASP A C 1
ATOM 1912 O O . ASP A 1 260 ? 24.355 -8.483 -29.448 1.00 50.78 260 ASP A O 1
ATOM 1916 N N . HIS A 1 261 ? 23.378 -10.286 -30.391 1.00 50.38 261 HIS A N 1
ATOM 1917 C CA . HIS A 1 261 ? 23.283 -11.149 -29.201 1.00 50.38 261 HIS A CA 1
ATOM 1918 C C . HIS A 1 261 ? 24.594 -11.243 -28.402 1.00 50.38 261 HIS A C 1
ATOM 1920 O O . HIS A 1 261 ? 24.573 -11.520 -27.203 1.00 50.38 261 HIS A O 1
ATOM 1926 N N . LYS A 1 262 ? 25.735 -10.984 -29.053 1.00 48.56 262 LYS A N 1
ATOM 1927 C CA . LYS A 1 262 ? 27.069 -11.010 -28.443 1.00 48.56 262 LYS A CA 1
ATOM 1928 C C . LYS A 1 262 ? 27.267 -9.956 -27.347 1.00 48.56 262 LYS A C 1
ATOM 1930 O O . LYS A 1 262 ? 28.032 -10.203 -26.417 1.00 48.56 262 LYS A O 1
ATOM 1935 N N . GLN A 1 263 ? 26.592 -8.802 -27.412 1.00 51.44 263 GLN A N 1
ATOM 1936 C CA . GLN A 1 263 ? 26.710 -7.773 -26.364 1.00 51.44 263 GLN A CA 1
ATOM 1937 C C . GLN A 1 263 ? 25.898 -8.119 -25.107 1.00 51.44 263 GLN A C 1
ATOM 1939 O O . GLN A 1 263 ? 26.364 -7.862 -23.996 1.00 51.44 263 GLN A O 1
ATOM 1944 N N . ALA A 1 264 ? 24.736 -8.761 -25.267 1.00 48.34 264 ALA A N 1
ATOM 1945 C CA . ALA A 1 264 ? 23.881 -9.181 -24.155 1.00 48.34 264 ALA A CA 1
ATOM 1946 C C . ALA A 1 264 ? 24.539 -10.267 -23.289 1.00 48.34 264 ALA A C 1
ATOM 1948 O O . ALA A 1 264 ? 24.514 -10.180 -22.062 1.00 48.34 264 ALA A O 1
ATOM 1949 N N . THR A 1 265 ? 25.202 -11.244 -23.914 1.00 50.16 265 THR A N 1
ATOM 1950 C CA . THR A 1 265 ? 25.960 -12.280 -23.193 1.00 50.16 265 THR A CA 1
ATOM 1951 C C . THR A 1 265 ? 27.238 -11.715 -22.566 1.00 50.16 265 THR A C 1
ATOM 1953 O O . THR A 1 265 ? 27.541 -12.018 -21.417 1.00 50.16 265 THR A O 1
ATOM 1956 N N . SER A 1 266 ? 27.935 -10.795 -23.250 1.00 48.34 266 SER A N 1
ATOM 1957 C CA . SER A 1 266 ? 29.142 -10.139 -22.718 1.00 48.34 266 SER A CA 1
ATOM 1958 C C . SER A 1 266 ? 28.881 -9.310 -21.450 1.00 48.34 266 SER A C 1
ATOM 1960 O O . SER A 1 266 ? 29.772 -9.210 -20.605 1.00 48.34 266 SER A O 1
ATOM 1962 N N . TRP A 1 267 ? 27.692 -8.710 -21.308 1.00 50.75 267 TRP A N 1
ATOM 1963 C CA . TRP A 1 267 ? 27.273 -7.993 -20.093 1.00 50.75 267 TRP A CA 1
ATOM 1964 C C . TRP A 1 267 ? 26.898 -8.937 -18.940 1.00 50.75 267 TRP A C 1
ATOM 1966 O O . TRP A 1 267 ? 27.152 -8.610 -17.779 1.00 50.75 267 TRP A O 1
ATOM 1976 N N . HIS A 1 268 ? 26.342 -10.111 -19.257 1.00 47.41 268 HIS A N 1
ATOM 1977 C CA . HIS A 1 268 ? 26.074 -11.179 -18.289 1.00 47.41 268 HIS A CA 1
ATOM 1978 C C . HIS A 1 268 ? 27.385 -11.759 -17.713 1.00 47.41 268 HIS A C 1
ATOM 1980 O O . HIS A 1 268 ? 27.494 -11.957 -16.503 1.00 47.41 268 HIS A O 1
ATOM 1986 N N . ASP A 1 269 ? 28.412 -11.935 -18.554 1.00 46.94 269 ASP A N 1
ATOM 1987 C CA . ASP A 1 269 ? 29.671 -12.598 -18.182 1.00 46.94 269 ASP A CA 1
ATOM 1988 C C . ASP A 1 269 ? 30.689 -11.682 -17.466 1.00 46.94 269 ASP A C 1
ATOM 1990 O O . ASP A 1 269 ? 31.372 -12.117 -16.531 1.00 46.94 269 ASP A O 1
ATOM 1994 N N . HIS A 1 270 ? 30.786 -10.398 -17.841 1.00 47.62 270 HIS A N 1
ATOM 1995 C CA . HIS A 1 270 ? 31.775 -9.478 -17.248 1.00 47.62 270 HIS A CA 1
ATOM 1996 C C . HIS A 1 270 ? 31.463 -9.077 -15.800 1.00 47.62 270 HIS A C 1
ATOM 1998 O O . HIS A 1 270 ? 32.381 -8.797 -15.030 1.00 47.62 270 HIS A O 1
ATOM 2004 N N . HIS A 1 271 ? 30.192 -9.064 -15.393 1.00 48.41 271 HIS A N 1
ATOM 2005 C CA . HIS A 1 271 ? 29.819 -8.622 -14.046 1.00 48.41 271 HIS A CA 1
ATOM 2006 C C . HIS A 1 271 ? 29.763 -9.739 -12.997 1.00 48.41 271 HIS A C 1
ATOM 2008 O O . HIS A 1 271 ? 29.708 -9.424 -11.810 1.00 48.41 271 HIS A O 1
ATOM 2014 N N . HIS A 1 272 ? 29.846 -11.014 -13.392 1.00 41.69 272 HIS A N 1
ATOM 2015 C CA . HIS A 1 272 ? 29.952 -12.133 -12.447 1.00 41.69 272 HIS A CA 1
ATOM 2016 C C . HIS A 1 272 ? 31.359 -12.286 -11.837 1.00 41.69 272 HIS A C 1
ATOM 2018 O O . HIS A 1 272 ? 31.498 -12.883 -10.773 1.00 41.69 272 HIS A O 1
ATOM 2024 N N . HIS A 1 273 ? 32.393 -11.704 -12.458 1.00 35.50 273 HIS A N 1
ATOM 2025 C CA . HIS A 1 273 ? 33.788 -11.802 -12.000 1.00 35.50 273 HIS A CA 1
ATOM 2026 C C . HIS A 1 273 ? 34.271 -10.615 -11.150 1.00 35.50 273 HIS A C 1
ATOM 2028 O O . HIS A 1 273 ? 35.403 -10.628 -10.672 1.00 35.50 273 HIS A O 1
ATOM 2034 N N . SER A 1 274 ? 33.437 -9.599 -10.910 1.00 36.81 274 SER A N 1
ATOM 2035 C CA . SER A 1 274 ? 33.864 -8.360 -10.245 1.00 36.81 274 SER A CA 1
ATOM 2036 C C . SER A 1 274 ? 33.320 -8.221 -8.817 1.00 36.81 274 SER A C 1
ATOM 2038 O O . SER A 1 274 ? 32.731 -7.202 -8.467 1.00 36.81 274 SER A O 1
ATOM 2040 N N . HIS A 1 275 ? 33.548 -9.241 -7.981 1.00 35.19 275 HIS A N 1
ATOM 2041 C CA . HIS A 1 275 ? 33.436 -9.154 -6.513 1.00 35.19 275 HIS A CA 1
ATOM 2042 C C . HIS A 1 275 ? 34.795 -8.974 -5.810 1.00 35.19 275 HIS A C 1
ATOM 2044 O O . HIS A 1 275 ? 34.914 -9.203 -4.609 1.00 35.19 275 HIS A O 1
ATOM 2050 N N . HIS A 1 276 ? 35.816 -8.495 -6.523 1.00 32.03 276 HIS A N 1
ATOM 2051 C CA . HIS A 1 276 ? 37.063 -8.043 -5.912 1.00 32.03 276 HIS A CA 1
ATOM 2052 C C . HIS A 1 276 ? 37.386 -6.613 -6.347 1.00 32.03 276 HIS A C 1
ATOM 2054 O O . HIS A 1 276 ? 37.456 -6.316 -7.533 1.00 32.03 276 HIS A O 1
ATOM 2060 N N . HIS A 1 277 ? 37.521 -5.745 -5.338 1.00 36.97 277 HIS A N 1
ATOM 2061 C CA . HIS A 1 277 ? 38.125 -4.411 -5.344 1.00 36.97 277 HIS A CA 1
ATOM 2062 C C . HIS A 1 277 ? 38.821 -3.999 -6.652 1.00 36.97 277 HIS A C 1
ATOM 2064 O O . HIS A 1 277 ? 39.860 -4.559 -6.975 1.00 36.97 277 HIS A O 1
ATOM 2070 N N . HIS A 1 278 ? 38.329 -2.942 -7.309 1.00 29.20 278 HIS A N 1
ATOM 2071 C CA . HIS A 1 278 ? 39.139 -1.776 -7.690 1.00 29.20 278 HIS A CA 1
ATOM 2072 C C . HIS A 1 278 ? 38.273 -0.687 -8.345 1.00 29.20 278 HIS A C 1
ATOM 2074 O O . HIS A 1 278 ? 37.571 -0.928 -9.323 1.00 29.20 278 HIS A O 1
ATOM 2080 N N . GLN A 1 279 ? 38.358 0.533 -7.805 1.00 43.53 279 GLN A N 1
ATOM 2081 C CA . GLN A 1 279 ? 38.002 1.760 -8.519 1.00 43.53 279 GLN A CA 1
ATOM 2082 C C . GLN A 1 279 ? 38.841 1.852 -9.797 1.00 43.53 279 GLN A C 1
ATOM 2084 O O . GLN A 1 279 ? 40.066 1.806 -9.686 1.00 43.53 279 GLN A O 1
ATOM 2089 N N . LEU A 1 280 ? 38.223 2.052 -10.965 1.00 29.06 280 LEU A N 1
ATOM 2090 C CA . LEU A 1 280 ? 38.929 2.510 -12.165 1.00 29.06 280 LEU A CA 1
ATOM 2091 C C . LEU A 1 280 ? 38.081 3.501 -12.984 1.00 29.06 280 LEU A C 1
ATOM 2093 O O . LEU A 1 280 ? 37.159 3.135 -13.702 1.00 29.06 280 LEU A O 1
ATOM 2097 N N . SER A 1 281 ? 38.434 4.772 -12.787 1.00 27.95 281 SER A N 1
ATOM 2098 C CA . SER A 1 281 ? 38.746 5.826 -13.763 1.00 27.95 281 SER A CA 1
ATOM 2099 C C . SER A 1 281 ? 37.954 5.950 -15.073 1.00 27.95 281 SER A C 1
ATOM 2101 O O . SER A 1 281 ? 38.075 5.154 -16.000 1.00 27.95 281 SER A O 1
ATOM 2103 N N . PHE A 1 282 ? 37.276 7.095 -15.175 1.00 30.09 282 PHE A N 1
ATOM 2104 C CA . PHE A 1 282 ? 36.639 7.666 -16.361 1.00 30.09 282 PHE A CA 1
ATOM 2105 C C . PHE A 1 282 ? 37.658 8.233 -17.370 1.00 30.09 282 PHE A C 1
ATOM 2107 O O . PHE A 1 282 ? 38.595 8.919 -16.950 1.00 30.09 282 PHE A O 1
ATOM 2114 N N . PRO A 1 283 ? 37.441 8.095 -18.691 1.00 27.22 283 PRO A N 1
ATOM 2115 C CA . PRO A 1 283 ? 38.001 9.023 -19.659 1.00 27.22 283 PRO A CA 1
ATOM 2116 C C . PRO A 1 283 ? 37.105 10.264 -19.778 1.00 27.22 283 PRO A C 1
ATOM 2118 O O . PRO A 1 283 ? 35.919 10.193 -20.097 1.00 27.22 283 PRO A O 1
ATOM 2121 N N . SER A 1 284 ? 37.723 11.410 -19.504 1.00 34.34 284 SER A N 1
ATOM 2122 C CA . SER A 1 284 ? 37.213 12.756 -19.749 1.00 34.34 284 SER A CA 1
ATOM 2123 C C . SER A 1 284 ? 37.046 13.005 -21.251 1.00 34.34 284 SER A C 1
ATOM 2125 O O . SER A 1 284 ? 38.005 12.852 -22.007 1.00 34.34 284 SER A O 1
ATOM 2127 N N . SER A 1 285 ? 35.855 13.419 -21.688 1.00 28.03 285 SER A N 1
ATOM 2128 C CA . SER A 1 285 ? 35.703 14.207 -22.913 1.00 28.03 285 SER A CA 1
ATOM 2129 C C . SER A 1 285 ? 34.457 15.081 -22.824 1.00 28.03 285 SER A C 1
ATOM 2131 O O . SER A 1 285 ? 33.364 14.620 -22.501 1.00 28.03 285 SER A O 1
ATOM 2133 N N . ALA A 1 286 ? 34.686 16.370 -23.035 1.00 32.25 286 ALA A N 1
ATOM 2134 C CA . ALA A 1 286 ? 33.778 17.467 -22.790 1.00 32.25 286 ALA A CA 1
ATOM 2135 C C . ALA A 1 286 ? 32.735 17.611 -23.907 1.00 32.25 286 ALA A C 1
ATOM 2137 O O . ALA A 1 286 ? 33.078 17.787 -25.073 1.00 32.25 286 ALA A O 1
ATOM 2138 N N . ALA A 1 287 ? 31.467 17.637 -23.511 1.00 29.09 287 ALA A N 1
ATOM 2139 C CA . ALA A 1 287 ? 30.433 18.418 -24.172 1.00 29.09 287 ALA A CA 1
ATOM 2140 C C . ALA A 1 287 ? 29.543 18.989 -23.060 1.00 29.09 287 ALA A C 1
ATOM 2142 O O . ALA A 1 287 ? 29.043 18.256 -22.206 1.00 29.09 287 ALA A O 1
ATOM 2143 N N . GLU A 1 288 ? 29.461 20.313 -23.014 1.00 31.09 288 GLU A N 1
ATOM 2144 C CA . GLU A 1 288 ? 28.816 21.104 -21.970 1.00 31.09 288 GLU A CA 1
ATOM 2145 C C . GLU A 1 288 ? 27.348 20.683 -21.775 1.00 31.09 288 GLU A C 1
ATOM 2147 O O . GLU A 1 288 ? 26.529 20.781 -22.686 1.00 31.09 288 GLU A O 1
ATOM 2152 N N . ARG A 1 289 ? 27.007 20.213 -20.568 1.00 31.77 289 ARG A N 1
ATOM 2153 C CA . ARG A 1 289 ? 25.622 20.043 -20.105 1.00 31.77 289 ARG A CA 1
ATOM 2154 C C . ARG A 1 289 ? 25.231 21.266 -19.270 1.00 31.77 289 ARG A C 1
ATOM 2156 O O . ARG A 1 289 ? 25.984 21.604 -18.356 1.00 31.77 289 ARG A O 1
ATOM 2163 N N . PRO A 1 290 ? 24.066 21.896 -19.495 1.00 30.42 290 PRO A N 1
ATOM 2164 C CA . PRO A 1 290 ? 23.536 22.856 -18.544 1.00 30.42 290 PRO A CA 1
ATOM 2165 C C . PRO A 1 290 ? 23.051 22.123 -17.288 1.00 30.42 290 PRO A C 1
ATOM 2167 O O . PRO A 1 290 ? 22.187 21.249 -17.322 1.00 30.42 290 PRO A O 1
ATOM 2170 N N . THR A 1 291 ? 23.647 22.497 -16.165 1.00 35.12 291 THR A N 1
ATOM 2171 C CA . THR A 1 291 ? 23.207 22.200 -14.807 1.00 35.12 291 THR A CA 1
ATOM 2172 C C . THR A 1 291 ? 21.871 22.898 -14.544 1.00 35.12 291 THR A C 1
ATOM 2174 O O . THR A 1 291 ? 21.848 24.124 -14.571 1.00 35.12 291 THR A O 1
ATOM 2177 N N . ALA A 1 292 ? 20.792 22.155 -14.270 1.00 29.12 292 ALA A N 1
ATOM 2178 C CA . ALA A 1 292 ? 19.771 22.491 -13.263 1.00 29.12 292 ALA A CA 1
ATOM 2179 C C . ALA A 1 292 ? 18.540 21.562 -13.324 1.00 29.12 292 ALA A C 1
ATOM 2181 O O . ALA A 1 292 ? 17.856 21.487 -14.337 1.00 29.12 292 ALA A O 1
ATOM 2182 N N . LEU A 1 293 ? 18.237 20.986 -12.153 1.00 27.23 293 LEU A N 1
ATOM 2183 C CA . LEU A 1 293 ? 16.905 20.681 -11.612 1.00 27.23 293 LEU A CA 1
ATOM 2184 C C . LEU A 1 293 ? 16.097 19.539 -12.253 1.00 27.23 293 LEU A C 1
ATOM 2186 O O . LEU A 1 293 ? 15.212 19.745 -13.074 1.00 27.23 293 LEU A O 1
ATOM 2190 N N . VAL A 1 294 ? 16.320 18.338 -11.716 1.00 35.19 294 VAL A N 1
ATOM 2191 C CA . VAL A 1 294 ? 15.292 17.294 -11.604 1.00 35.19 294 VAL A CA 1
ATOM 2192 C C . VAL A 1 294 ? 14.573 17.515 -10.264 1.00 35.19 294 VAL A C 1
ATOM 2194 O O . VAL A 1 294 ? 15.228 17.389 -9.226 1.00 35.19 294 VAL A O 1
ATOM 2197 N N . PRO A 1 295 ? 13.266 17.823 -10.219 1.00 32.41 295 PRO A N 1
ATOM 2198 C CA . PRO A 1 295 ? 12.443 17.457 -9.081 1.00 32.41 295 PRO A CA 1
ATOM 2199 C C . PRO A 1 295 ? 12.089 15.974 -9.242 1.00 32.41 295 PRO A C 1
ATOM 2201 O O . PRO A 1 295 ? 11.415 15.582 -10.191 1.00 32.41 295 PRO A O 1
ATOM 2204 N N . ASN A 1 296 ? 12.619 15.149 -8.341 1.00 32.81 296 ASN A N 1
ATOM 2205 C CA . ASN A 1 296 ? 12.210 13.758 -8.164 1.00 32.81 296 ASN A CA 1
ATOM 2206 C C . ASN A 1 296 ? 10.706 13.718 -7.872 1.00 32.81 296 ASN A C 1
ATOM 2208 O O . ASN A 1 296 ? 10.286 14.259 -6.851 1.00 32.81 296 ASN A O 1
ATOM 2212 N N . ASP A 1 297 ? 9.937 13.036 -8.711 1.00 38.69 297 ASP A N 1
ATOM 2213 C CA . ASP A 1 297 ? 8.542 12.696 -8.432 1.00 38.69 297 ASP A CA 1
ATOM 2214 C C . ASP A 1 297 ? 8.431 11.156 -8.389 1.00 38.69 297 ASP A C 1
ATOM 2216 O O . ASP A 1 297 ? 8.603 10.516 -9.432 1.00 38.69 297 ASP A O 1
ATOM 2220 N N . PRO A 1 298 ? 8.299 10.517 -7.205 1.00 37.47 298 PRO A N 1
ATOM 2221 C CA . PRO A 1 298 ? 8.358 9.061 -7.084 1.00 37.47 298 PRO A CA 1
ATOM 2222 C C . PRO A 1 298 ? 6.969 8.404 -6.992 1.00 37.47 298 PRO A C 1
ATOM 2224 O O . PRO A 1 298 ? 6.137 8.780 -6.169 1.00 37.47 298 PRO A O 1
ATOM 2227 N N . GLN A 1 299 ? 6.770 7.351 -7.792 1.00 37.34 299 GLN A N 1
ATOM 2228 C CA . GLN A 1 299 ? 5.593 6.472 -7.786 1.00 37.34 299 GLN A CA 1
ATOM 2229 C C . GLN A 1 299 ? 5.393 5.699 -6.460 1.00 37.34 299 GLN A C 1
ATOM 2231 O O . GLN A 1 299 ? 6.352 5.344 -5.759 1.00 37.34 299 GLN A O 1
ATOM 2236 N N . ILE A 1 300 ? 4.116 5.412 -6.174 1.00 31.47 300 ILE A N 1
ATOM 2237 C CA . ILE A 1 300 ? 3.542 4.719 -5.008 1.00 31.47 300 ILE A CA 1
ATOM 2238 C C . ILE A 1 300 ? 2.880 3.417 -5.527 1.00 31.47 300 ILE A C 1
ATOM 2240 O O . ILE A 1 300 ? 2.082 3.469 -6.456 1.00 31.47 300 ILE A O 1
ATOM 2244 N N . GLU A 1 301 ? 3.242 2.247 -4.987 1.00 36.38 301 GLU A N 1
ATOM 2245 C CA . GLU A 1 301 ? 2.585 0.940 -5.267 1.00 36.38 301 GLU A CA 1
ATOM 2246 C C . GLU A 1 301 ? 1.332 0.765 -4.373 1.00 36.38 301 GLU A C 1
ATOM 2248 O O . GLU A 1 301 ? 1.133 1.608 -3.526 1.00 36.38 301 GLU A O 1
ATOM 2253 N N . HIS A 1 302 ? 0.469 -0.256 -4.481 1.00 34.28 302 HIS A N 1
ATOM 2254 C CA . HIS A 1 302 ? -0.709 -0.454 -3.586 1.00 34.28 302 HIS A CA 1
ATOM 2255 C C . HIS A 1 302 ? -1.011 -1.981 -3.384 1.00 34.28 302 HIS A C 1
ATOM 2257 O O . HIS A 1 302 ? -0.698 -2.778 -4.261 1.00 34.28 302 HIS A O 1
ATOM 2263 N N . TRP A 1 303 ? -1.605 -2.430 -2.261 1.00 38.81 303 TRP A N 1
ATOM 2264 C CA . TRP A 1 303 ? -1.727 -3.830 -1.761 1.00 38.81 303 TRP A CA 1
ATOM 2265 C C . TRP A 1 303 ? -3.101 -4.064 -1.098 1.00 38.81 303 TRP A C 1
ATOM 2267 O O . TRP A 1 303 ? -3.317 -3.583 0.000 1.00 38.81 303 TRP A O 1
ATOM 2277 N N . SER A 1 304 ? -4.036 -4.834 -1.651 1.00 30.52 304 SER A N 1
ATOM 2278 C CA . SER A 1 304 ? -5.391 -4.941 -1.061 1.00 30.52 304 SER A CA 1
ATOM 2279 C C . SER A 1 304 ? -5.558 -6.053 -0.012 1.00 30.52 304 SER A C 1
ATOM 2281 O O . SER A 1 304 ? -5.134 -7.185 -0.251 1.00 30.52 304 SER A O 1
ATOM 2283 N N . VAL A 1 305 ? -6.308 -5.800 1.064 1.00 38.84 305 VAL A N 1
ATOM 2284 C CA . VAL A 1 305 ? -6.814 -6.811 2.017 1.00 38.84 305 VAL A CA 1
ATOM 2285 C C . VAL A 1 305 ? -8.262 -7.189 1.677 1.00 38.84 305 VAL A C 1
ATOM 2287 O O . VAL A 1 305 ? -9.175 -6.435 1.995 1.00 38.84 305 VAL A O 1
ATOM 2290 N N . LEU A 1 306 ? -8.485 -8.332 1.015 1.00 32.31 306 LEU A N 1
ATOM 2291 C CA . LEU A 1 306 ? -9.809 -8.819 0.585 1.00 32.31 306 LEU A CA 1
ATOM 2292 C C . LEU A 1 306 ? -10.722 -9.223 1.761 1.00 32.31 306 LEU A C 1
ATOM 2294 O O . LEU A 1 306 ? -10.242 -9.575 2.838 1.00 32.31 306 LEU A O 1
ATOM 2298 N N . PRO A 1 307 ? -12.058 -9.180 1.580 1.00 33.09 307 PRO A N 1
ATOM 2299 C CA . PRO A 1 307 ? -13.001 -9.272 2.682 1.00 33.09 307 PRO A CA 1
ATOM 2300 C C . PRO A 1 307 ? -13.103 -10.697 3.227 1.00 33.09 307 PRO A C 1
ATOM 2302 O O . PRO A 1 307 ? -13.711 -11.584 2.628 1.00 33.09 307 PRO A O 1
ATOM 2305 N N . GLY A 1 308 ? -12.543 -10.885 4.415 1.00 33.12 308 GLY A N 1
ATOM 2306 C CA . GLY A 1 308 ? -12.600 -12.136 5.155 1.00 33.12 308 GLY A CA 1
ATOM 2307 C C . GLY A 1 308 ? -11.707 -12.066 6.381 1.00 33.12 308 GLY A C 1
ATOM 2308 O O . GLY A 1 308 ? -10.623 -12.620 6.362 1.00 33.12 308 GLY A O 1
ATOM 2309 N N . GLN A 1 309 ? -12.208 -11.397 7.423 1.00 35.09 309 GLN A N 1
ATOM 2310 C CA . GLN A 1 309 ? -11.584 -11.204 8.739 1.00 35.09 309 GLN A CA 1
ATOM 2311 C C . GLN A 1 309 ? -10.498 -10.123 8.799 1.00 35.09 309 GLN A C 1
ATOM 2313 O O . GLN A 1 309 ? -9.306 -10.379 8.709 1.00 35.09 309 GLN A O 1
ATOM 2318 N N . VAL A 1 310 ? -10.946 -8.888 9.037 1.00 35.12 310 VAL A N 1
ATOM 2319 C CA . VAL A 1 310 ? -10.096 -7.861 9.645 1.00 35.12 310 VAL A CA 1
ATOM 2320 C C . VAL A 1 310 ? -9.952 -8.221 11.130 1.00 35.12 310 VAL A C 1
ATOM 2322 O O . VAL A 1 310 ? -10.965 -8.300 11.840 1.00 35.12 310 VAL A O 1
ATOM 2325 N N . HIS A 1 311 ? -8.721 -8.486 11.566 1.00 44.53 311 HIS A N 1
ATOM 2326 C CA . HIS A 1 311 ? -8.317 -8.632 12.966 1.00 44.53 311 HIS A CA 1
ATOM 2327 C C . HIS A 1 311 ? -7.293 -7.558 13.322 1.00 44.53 311 HIS A C 1
ATOM 2329 O O . HIS A 1 311 ? -6.407 -7.296 12.479 1.00 44.53 311 HIS A O 1
#

pLDDT: mean 71.67, std 18.47, range [27.22, 92.25]

InterPro domains:
  IPR036770 Ankyrin repeat-containing domain superfamily [G3DSA:1.25.40.20] (184-258)
  IPR036770 Ankyrin repeat-containing domain superfamily [SSF48403] (199-257)
  IPR046338 GAIN domain superfamily [G3DSA:2.60.220.50] (3-183)

Foldseek 3Di:
DLVVQLVVQVVQLVVCVVPPDDAQDKDWDADPFKIKIKHWLHPVQAWDKDWGNAADPVRHIKMKTGTSQQNVLQAPPRFIKMKMKGFDDPVVVVVQLVQQDDDDDPDDPDDDRDDDPAGDMDIFMATSVSHTDDWQRFGPWWMKMFGDQPQDPPDADWDQDPVVNHTDRPLWDFDFFDCVLPVCCVVPLVQQLDQDPVHQDHPLLVCLVSLPPVSNVCSCPPSVRAQCRAGNVRDGSLVSNVVVVSLSSNLVSCVRNPHDVVVNVVVVPPVVPPPDDDDDDDDDDDDDDDDDDDPDDDDTGIITRHTDIDD

Organism: Polarella glacialis (NCBI:txid89957)

Radius of gyration: 23.84 Å; chains: 1; bounding box: 63×56×57 Å

Sequence (311 aa):
MAESQQASAFEALQQVAATAIPPGEVVVIPGDASTAAVMQAPVDNKPVTLSAGKADETGFTPAVEVPAAVLQDISAGGKPVVLVMGFMPDDMVSVLDSASSPPASPLASSPPRPKMASKPLSITLFDDEGKPLPKGMKLKEPILLTLQRNASAGATCAFWDVEAGAWSVEGVTRVQSSPGEFEMLEKSPMLVNECPPVFDYAVLHRAVIDGNLEVVGTLINRYHADPDLLSRYGEKALEMAKNLGHKDLYCILARRGGTDHKQATSWHDHHHHSHHHHQLSFPSSAAERPTALVPNDPQIEHWSVLPGQVH